Protein AF-A0A7S0TT80-F1 (afdb_monomer)

Solvent-accessible surface area (backbone atoms only — not comparable to full-atom values): 16337 Å² total; per-residue (Å²): 132,86,88,82,85,80,85,78,86,79,84,83,84,79,88,54,91,96,60,92,78,88,87,82,81,89,86,86,81,95,66,89,84,78,93,80,88,86,83,91,83,86,90,90,86,90,87,92,70,101,80,86,80,90,89,90,85,93,71,91,74,81,66,71,85,83,67,74,63,72,49,99,86,70,61,74,69,90,83,78,94,83,63,99,61,88,65,78,84,70,49,59,44,94,47,45,64,16,25,28,80,52,50,93,76,64,62,66,40,68,40,26,68,28,44,44,39,63,2,25,76,55,70,44,63,67,50,78,70,46,40,73,44,78,38,83,87,78,64,40,64,40,79,69,26,10,27,51,8,16,14,58,39,49,60,94,72,35,54,44,50,26,30,68,40,51,14,46,52,13,25,24,26,85,44,71,70,11,46,59,55,41,60,14,54,43,5,22,20,25,68,53,63,33,55,60,71,50,42,57,22,55,53,37,24,21,19,65,60,60,38,19,49,37,82,82,61,33,44,68,41,50,74,62,34,31,34,85,74,44,57,31,35,43,40,56,57,60,29,40,46,39,98,63,28,44,66,75,48,94,84,73,52,64,56,41,44,41,75,57,73,93,78,81,125

Structure (mmCIF, N/CA/C/O backbone):
data_AF-A0A7S0TT80-F1
#
_entry.id   AF-A0A7S0TT80-F1
#
loop_
_atom_site.group_PDB
_atom_site.id
_atom_site.type_symbol
_atom_site.label_atom_id
_atom_site.label_alt_id
_atom_site.label_comp_id
_atom_site.label_asym_id
_atom_site.label_entity_id
_atom_site.label_seq_id
_atom_site.pdbx_PDB_ins_code
_atom_site.Cartn_x
_atom_site.Cartn_y
_atom_site.Cartn_z
_atom_site.occupancy
_atom_site.B_iso_or_equiv
_atom_site.auth_seq_id
_atom_site.auth_comp_id
_atom_site.auth_asym_id
_atom_site.auth_atom_id
_atom_site.pdbx_PDB_model_num
ATOM 1 N N . GLY A 1 1 ? 39.817 8.500 -64.049 1.00 26.80 1 GLY A N 1
ATOM 2 C CA . GLY A 1 1 ? 39.089 7.419 -64.727 1.00 26.80 1 GLY A CA 1
ATOM 3 C C . GLY A 1 1 ? 39.703 6.100 -64.324 1.00 26.80 1 GLY A C 1
ATOM 4 O O . GLY A 1 1 ? 40.905 5.979 -64.473 1.00 26.80 1 GLY A O 1
ATOM 5 N N . VAL A 1 2 ? 38.850 5.203 -63.817 1.00 23.91 2 VAL A N 1
ATOM 6 C CA . VAL A 1 2 ? 38.953 3.730 -63.723 1.00 23.91 2 VAL A CA 1
ATOM 7 C C . VAL A 1 2 ? 40.086 3.111 -62.874 1.00 23.91 2 VAL A C 1
ATOM 9 O O . VAL A 1 2 ? 41.268 3.343 -63.092 1.00 23.91 2 VAL A O 1
ATOM 12 N N . MET A 1 3 ? 39.645 2.295 -61.907 1.00 25.30 3 MET A N 1
ATOM 13 C CA . MET A 1 3 ? 40.388 1.390 -61.017 1.00 25.30 3 MET A CA 1
ATOM 14 C C . MET A 1 3 ? 41.077 0.239 -61.776 1.00 25.30 3 MET A C 1
ATOM 16 O O . MET A 1 3 ? 40.592 -0.175 -62.825 1.00 25.30 3 MET A O 1
ATOM 20 N N . SER A 1 4 ? 42.118 -0.364 -61.189 1.00 26.27 4 SER A N 1
ATOM 21 C CA . SER A 1 4 ? 42.533 -1.736 -61.526 1.00 26.27 4 SER A CA 1
ATOM 22 C C . SER A 1 4 ? 42.742 -2.571 -60.261 1.00 26.27 4 SER A C 1
ATOM 24 O O . SER A 1 4 ? 43.554 -2.211 -59.407 1.00 26.27 4 SER A O 1
ATOM 26 N N . ASP A 1 5 ? 41.994 -3.671 -60.194 1.00 28.94 5 ASP A N 1
ATOM 27 C CA . ASP A 1 5 ? 41.935 -4.688 -59.146 1.00 28.94 5 ASP A CA 1
ATOM 28 C C . ASP A 1 5 ? 43.276 -5.384 -58.875 1.00 28.94 5 ASP A C 1
ATOM 30 O O . ASP A 1 5 ? 43.897 -5.964 -59.769 1.00 28.94 5 ASP A O 1
ATOM 34 N N . SER A 1 6 ? 43.674 -5.419 -57.605 1.00 28.33 6 SER A N 1
ATOM 35 C CA . SER A 1 6 ? 44.658 -6.360 -57.079 1.00 28.33 6 SER A CA 1
ATOM 36 C C . SER A 1 6 ? 43.952 -7.660 -56.676 1.00 28.33 6 SER A C 1
ATOM 38 O O . SER A 1 6 ? 43.203 -7.725 -55.705 1.00 28.33 6 SER A O 1
ATOM 40 N N . GLN A 1 7 ? 44.209 -8.723 -57.438 1.00 31.02 7 GLN A N 1
ATOM 41 C CA . GLN A 1 7 ? 43.801 -10.092 -57.126 1.00 31.02 7 GLN A CA 1
ATOM 42 C C . GLN A 1 7 ? 44.452 -10.550 -55.809 1.00 31.02 7 GLN A C 1
ATOM 44 O O . GLN A 1 7 ? 45.653 -10.812 -55.770 1.00 31.02 7 GLN A O 1
ATOM 49 N N . GLN A 1 8 ? 43.678 -10.683 -54.731 1.00 27.69 8 GLN A N 1
ATOM 50 C CA . GLN A 1 8 ? 44.100 -11.466 -53.568 1.00 27.69 8 GLN A CA 1
ATOM 51 C C . GLN A 1 8 ? 43.713 -12.932 -53.788 1.00 27.69 8 GLN A C 1
ATOM 53 O O . GLN A 1 8 ? 42.540 -13.300 -53.771 1.00 27.69 8 GLN A O 1
ATOM 58 N N . LEU A 1 9 ? 44.721 -13.776 -54.015 1.00 28.20 9 LEU A N 1
ATOM 59 C CA . LEU A 1 9 ? 44.597 -15.230 -53.953 1.00 28.20 9 LEU A CA 1
ATOM 60 C C . LEU A 1 9 ? 44.368 -15.634 -52.492 1.00 28.20 9 LEU A C 1
ATOM 62 O O . LEU A 1 9 ? 45.299 -15.612 -51.690 1.00 28.20 9 LEU A O 1
ATOM 66 N N . VAL A 1 10 ? 43.137 -16.001 -52.141 1.00 27.62 10 VAL A N 1
ATOM 67 C CA . VAL A 1 10 ? 42.838 -16.631 -50.850 1.00 27.62 10 VAL A CA 1
ATOM 68 C C . VAL A 1 10 ? 42.901 -18.144 -51.046 1.00 27.62 10 VAL A C 1
ATOM 70 O O . VAL A 1 10 ? 42.008 -18.745 -51.639 1.00 27.62 10 VAL A O 1
ATOM 73 N N . SER A 1 11 ? 43.984 -18.764 -50.580 1.00 27.91 11 SER A N 1
ATOM 74 C CA . SER A 1 11 ? 44.097 -20.222 -50.503 1.00 27.91 11 SER A CA 1
ATOM 75 C C . SER A 1 11 ? 43.322 -20.720 -49.281 1.00 27.91 11 SER A C 1
ATOM 77 O O . SER A 1 11 ? 43.768 -20.540 -48.150 1.00 27.91 11 SER A O 1
ATOM 79 N N . CYS A 1 12 ? 42.163 -21.345 -49.491 1.00 27.69 12 CYS A N 1
ATOM 80 C CA . CYS A 1 12 ? 41.441 -22.056 -48.435 1.00 27.69 12 CYS A CA 1
ATOM 81 C C . CYS A 1 12 ? 41.955 -23.498 -48.325 1.00 27.69 12 CYS A C 1
ATOM 83 O O . CYS A 1 12 ? 41.842 -24.270 -49.275 1.00 27.69 12 CYS A O 1
ATOM 85 N N . PHE A 1 13 ? 42.476 -23.870 -47.156 1.00 28.55 13 PHE A N 1
ATOM 86 C CA . PHE A 1 13 ? 42.763 -25.260 -46.799 1.00 28.55 13 PHE A CA 1
ATOM 87 C C . PHE A 1 13 ? 41.596 -25.815 -45.975 1.00 28.55 13 PHE A C 1
ATOM 89 O O . PHE A 1 13 ? 41.222 -25.233 -44.959 1.00 28.55 13 PHE A O 1
ATOM 96 N N . LEU A 1 14 ? 41.015 -26.936 -46.407 1.00 28.55 14 LEU A N 1
ATOM 97 C CA . LEU A 1 14 ? 40.037 -27.696 -45.625 1.00 28.55 14 LEU A CA 1
ATOM 98 C C . LEU A 1 14 ? 40.752 -28.881 -44.973 1.00 28.55 14 LEU A C 1
ATOM 100 O O . LEU A 1 14 ? 41.263 -29.753 -45.673 1.00 28.55 14 LEU A O 1
ATOM 104 N N . TYR A 1 15 ? 40.776 -28.925 -43.641 1.00 25.80 15 TYR A N 1
ATOM 105 C CA . TYR A 1 15 ? 41.283 -30.079 -42.901 1.00 25.80 15 TYR A CA 1
ATOM 106 C C . TYR A 1 15 ? 40.159 -31.095 -42.682 1.00 25.80 15 TYR A C 1
ATOM 108 O O . TYR A 1 15 ? 39.289 -30.909 -41.835 1.00 25.80 15 TYR A O 1
ATOM 116 N N . PHE A 1 16 ? 40.214 -32.198 -43.423 1.00 31.59 16 PHE A N 1
ATOM 117 C CA . PHE A 1 16 ? 39.592 -33.462 -43.035 1.00 31.59 16 PHE A CA 1
ATOM 118 C C . PHE A 1 16 ? 40.701 -34.366 -42.498 1.00 31.59 16 PHE A C 1
ATOM 120 O O . PHE A 1 16 ? 41.827 -34.296 -42.988 1.00 31.59 16 PHE A O 1
ATOM 127 N N . GLY A 1 17 ? 40.414 -35.171 -41.472 1.00 30.38 17 GLY A N 1
ATOM 128 C CA . GLY A 1 17 ? 41.405 -36.022 -40.806 1.00 30.38 17 GLY A CA 1
ATOM 129 C C . GLY A 1 17 ? 42.464 -36.618 -41.752 1.00 30.38 17 GLY A C 1
ATOM 130 O O . GLY A 1 17 ? 42.135 -37.289 -42.722 1.00 30.38 17 GLY A O 1
ATOM 131 N N . ALA A 1 18 ? 43.732 -36.334 -41.444 1.00 30.14 18 ALA A N 1
ATOM 132 C CA . ALA A 1 18 ? 44.966 -36.955 -41.939 1.00 30.14 18 ALA A CA 1
ATOM 133 C C . ALA A 1 18 ? 45.216 -37.125 -43.462 1.00 30.14 18 ALA A C 1
ATOM 135 O O . ALA A 1 18 ? 46.087 -37.919 -43.817 1.00 30.14 18 ALA A O 1
ATOM 136 N N . SER A 1 19 ? 44.586 -36.373 -44.374 1.00 32.94 19 SER A N 1
ATOM 137 C CA . SER A 1 19 ? 45.118 -36.275 -45.753 1.00 32.94 19 SER A CA 1
ATOM 138 C C . SER A 1 19 ? 44.824 -34.936 -46.437 1.00 32.94 19 SER A C 1
ATOM 140 O O . SER A 1 19 ? 43.673 -34.505 -46.482 1.00 32.94 19 SER A O 1
ATOM 142 N N . GLU A 1 20 ? 45.866 -34.303 -46.987 1.00 31.52 20 GLU A N 1
ATOM 143 C CA . GLU A 1 20 ? 45.792 -33.083 -47.803 1.00 31.52 20 GLU A CA 1
ATOM 144 C C . GLU A 1 20 ? 45.325 -33.405 -49.230 1.00 31.52 20 GLU A C 1
ATOM 146 O O . GLU A 1 20 ? 45.916 -34.240 -49.915 1.00 31.52 20 GLU A O 1
ATOM 151 N N . GLN A 1 21 ? 44.301 -32.703 -49.715 1.00 33.91 21 GLN A N 1
ATOM 152 C CA . GLN A 1 21 ? 43.978 -32.624 -51.142 1.00 33.91 21 GLN A CA 1
ATOM 153 C C . GLN A 1 21 ? 43.755 -31.150 -51.500 1.00 33.91 21 GLN A C 1
ATOM 155 O O . GLN A 1 21 ? 42.890 -30.481 -50.936 1.00 33.91 21 GLN A O 1
ATOM 160 N N . THR A 1 22 ? 44.559 -30.635 -52.428 1.00 30.41 22 THR A N 1
ATOM 161 C CA . THR A 1 22 ? 44.519 -29.256 -52.926 1.00 30.41 22 THR A CA 1
ATOM 162 C C . THR A 1 22 ? 43.498 -29.119 -54.056 1.00 30.41 22 THR A C 1
ATOM 164 O O . THR A 1 22 ? 43.649 -29.712 -55.120 1.00 30.41 22 THR A O 1
ATOM 167 N N . LEU A 1 23 ? 42.464 -28.297 -53.856 1.00 34.97 23 LEU A N 1
ATOM 168 C CA . LEU A 1 23 ? 41.571 -27.858 -54.933 1.00 34.97 23 LEU A CA 1
ATOM 169 C C . LEU A 1 23 ? 42.173 -26.623 -55.608 1.00 34.97 23 LEU A C 1
ATOM 171 O O . LEU A 1 23 ? 42.245 -25.543 -55.024 1.00 34.97 23 LEU A O 1
ATOM 175 N N . THR A 1 24 ? 42.626 -26.788 -56.847 1.00 31.55 24 THR A N 1
ATOM 176 C CA . THR A 1 24 ? 43.190 -25.714 -57.660 1.00 31.55 24 THR A CA 1
ATOM 177 C C . THR A 1 24 ? 42.100 -25.013 -58.480 1.00 31.55 24 THR A C 1
ATOM 179 O O . THR A 1 24 ? 41.486 -25.589 -59.372 1.00 31.55 24 THR A O 1
ATOM 182 N N . THR A 1 25 ? 41.935 -23.718 -58.183 1.00 29.94 25 THR A N 1
ATOM 183 C CA . THR A 1 25 ? 41.370 -22.656 -59.040 1.00 29.94 25 THR A CA 1
ATOM 184 C C . THR A 1 25 ? 39.844 -22.452 -59.020 1.00 29.94 25 THR A C 1
ATOM 186 O O . THR A 1 25 ? 39.081 -23.134 -59.695 1.00 29.94 25 THR A O 1
ATOM 189 N N . ILE A 1 26 ? 39.414 -21.383 -58.336 1.00 33.75 26 ILE A N 1
ATOM 190 C CA . ILE A 1 26 ? 38.084 -20.763 -58.472 1.00 33.75 26 ILE A CA 1
ATOM 191 C C . ILE A 1 26 ? 38.208 -19.619 -59.493 1.00 33.75 26 ILE A C 1
ATOM 193 O O . ILE A 1 26 ? 39.005 -18.705 -59.287 1.00 33.75 26 ILE A O 1
ATOM 197 N N . LYS A 1 27 ? 37.443 -19.651 -60.593 1.00 29.25 27 LYS A N 1
ATOM 198 C CA . LYS A 1 27 ? 37.313 -18.513 -61.524 1.00 29.25 27 LYS A CA 1
ATOM 199 C C . LYS A 1 27 ? 35.990 -17.791 -61.284 1.00 29.25 27 LYS A C 1
ATOM 201 O O . LYS A 1 27 ? 34.938 -18.421 -61.279 1.00 29.25 27 LYS A O 1
ATOM 206 N N . TRP A 1 28 ? 36.066 -16.473 -61.136 1.00 31.88 28 TRP A N 1
ATOM 207 C CA . TRP A 1 28 ? 34.917 -15.577 -61.055 1.00 31.88 28 TRP A CA 1
ATOM 208 C C . TRP A 1 28 ? 34.710 -14.901 -62.409 1.00 31.88 28 TRP A C 1
ATOM 210 O O . TRP A 1 28 ? 35.646 -14.298 -62.930 1.00 31.88 28 TRP A O 1
ATOM 220 N N . ASP A 1 29 ? 33.504 -14.998 -62.965 1.00 30.55 29 ASP A N 1
ATOM 221 C CA . ASP A 1 29 ? 33.093 -14.201 -64.122 1.00 30.55 29 ASP A CA 1
ATOM 222 C C . ASP A 1 29 ? 32.053 -13.166 -63.676 1.00 30.55 29 ASP A C 1
ATOM 224 O O . ASP A 1 29 ? 31.077 -13.486 -62.992 1.00 30.55 29 ASP A O 1
ATOM 228 N N . HIS A 1 30 ? 32.305 -11.908 -64.024 1.00 40.91 30 HIS A N 1
ATOM 229 C CA . HIS A 1 30 ? 31.449 -10.766 -63.739 1.00 40.91 30 HIS A CA 1
ATOM 230 C C . HIS A 1 30 ? 30.753 -10.348 -65.035 1.00 40.91 30 HIS A C 1
ATOM 232 O O . HIS A 1 30 ? 31.056 -9.312 -65.622 1.00 40.91 30 HIS A O 1
ATOM 238 N N . SER A 1 31 ? 29.784 -11.151 -65.466 1.00 29.17 31 SER A N 1
ATOM 239 C CA . SER A 1 31 ? 28.775 -10.722 -66.428 1.00 29.17 31 SER A CA 1
ATOM 240 C C . SER A 1 31 ? 27.405 -10.697 -65.751 1.00 29.17 31 SER A C 1
ATOM 242 O O . SER A 1 31 ? 27.067 -11.502 -64.884 1.00 29.17 31 SER A O 1
ATOM 244 N N . THR A 1 32 ? 26.669 -9.636 -66.048 1.00 38.88 32 THR A N 1
ATOM 245 C CA . THR A 1 32 ? 25.438 -9.223 -65.384 1.00 38.88 32 THR A CA 1
ATOM 246 C C . THR A 1 32 ? 24.324 -10.253 -65.546 1.00 38.88 32 THR A C 1
ATOM 248 O O . THR A 1 32 ? 24.107 -10.759 -66.641 1.00 38.88 32 THR A O 1
ATOM 251 N N . THR A 1 33 ? 23.578 -10.465 -64.456 1.00 34.84 33 THR A N 1
ATOM 252 C CA . THR A 1 33 ? 22.395 -11.335 -64.286 1.00 34.84 33 THR A CA 1
ATOM 253 C C . THR A 1 33 ? 22.664 -12.847 -64.183 1.00 34.84 33 THR A C 1
ATOM 255 O O . THR A 1 33 ? 22.682 -13.569 -65.168 1.00 34.84 33 THR A O 1
ATOM 258 N N . GLY A 1 34 ? 22.783 -13.330 -62.937 1.00 31.06 34 GLY A N 1
ATOM 259 C CA . GLY A 1 34 ? 22.704 -14.753 -62.575 1.00 31.06 34 GLY A CA 1
ATOM 260 C C . GLY A 1 34 ? 24.057 -15.449 -62.404 1.00 31.06 34 GLY A C 1
ATOM 261 O O . GLY A 1 34 ? 24.708 -15.817 -63.374 1.00 31.06 34 GLY A O 1
ATOM 262 N N . ARG A 1 35 ? 24.471 -15.687 -61.152 1.00 30.75 35 ARG A N 1
ATOM 263 C CA . ARG A 1 35 ? 25.602 -16.576 -60.836 1.00 30.75 35 ARG A CA 1
ATOM 264 C C . ARG A 1 35 ? 25.078 -18.007 -60.728 1.00 30.75 35 ARG A C 1
ATOM 266 O O . ARG A 1 35 ? 24.276 -18.285 -59.841 1.00 30.75 35 ARG A O 1
ATOM 273 N N . TYR A 1 36 ? 25.550 -18.911 -61.581 1.00 29.12 36 TYR A N 1
ATOM 274 C CA . TYR A 1 36 ? 25.257 -20.344 -61.482 1.00 29.12 36 TYR A CA 1
ATOM 275 C C . TYR A 1 36 ? 26.554 -21.134 -61.271 1.00 29.12 36 TYR A C 1
ATOM 277 O O . TYR A 1 36 ? 27.550 -20.900 -61.952 1.00 29.12 36 TYR A O 1
ATOM 285 N N . MET A 1 37 ? 26.529 -22.084 -60.334 1.00 31.53 37 MET A N 1
ATOM 286 C CA . MET A 1 37 ? 27.556 -23.113 -60.139 1.00 31.53 37 MET A CA 1
ATOM 287 C C . MET A 1 37 ? 27.076 -24.402 -60.814 1.00 31.53 37 MET A C 1
ATOM 289 O O . MET A 1 37 ? 26.022 -24.921 -60.458 1.00 31.53 37 MET A O 1
ATOM 293 N N . SER A 1 38 ? 27.839 -24.946 -61.760 1.00 26.09 38 SER A N 1
ATOM 294 C CA . SER A 1 38 ? 27.583 -26.275 -62.330 1.00 26.09 38 SER A CA 1
ATOM 295 C C . SER A 1 38 ? 28.630 -27.271 -61.836 1.00 26.09 38 SER A C 1
ATOM 297 O O . SER A 1 38 ? 29.806 -27.132 -62.169 1.00 26.09 38 SER A O 1
ATOM 299 N N . PHE A 1 39 ? 28.204 -28.297 -61.094 1.00 30.12 39 PHE A N 1
ATOM 300 C CA . PHE A 1 39 ? 29.025 -29.473 -60.790 1.00 30.12 39 PHE A CA 1
ATOM 301 C C . PHE A 1 39 ? 28.509 -30.673 -61.582 1.00 30.12 39 PHE A C 1
ATOM 303 O O . PHE A 1 39 ? 27.316 -30.972 -61.589 1.00 30.12 39 PHE A O 1
ATOM 310 N N . LEU A 1 40 ? 29.423 -31.361 -62.264 1.00 26.53 40 LEU A N 1
ATOM 311 C CA . LEU A 1 40 ? 29.160 -32.617 -62.952 1.00 26.53 40 LEU A CA 1
ATOM 312 C C . LEU A 1 40 ? 29.372 -33.791 -61.977 1.00 26.53 40 LEU A C 1
ATOM 314 O O . LEU A 1 40 ? 30.490 -33.991 -61.514 1.00 26.53 40 LEU A O 1
ATOM 318 N N . ARG A 1 41 ? 28.311 -34.602 -61.814 1.00 27.86 41 ARG A N 1
ATOM 319 C CA . ARG A 1 41 ? 28.229 -36.027 -61.389 1.00 27.86 41 ARG A CA 1
ATOM 320 C C . ARG A 1 41 ? 27.729 -36.397 -59.972 1.00 27.86 41 ARG A C 1
ATOM 322 O O . ARG A 1 41 ? 27.843 -35.599 -59.052 1.00 27.86 41 ARG A O 1
ATOM 329 N N . PRO A 1 42 ? 27.086 -37.593 -59.842 1.00 33.31 42 PRO A N 1
ATOM 330 C CA . PRO A 1 42 ? 25.940 -37.817 -58.958 1.00 33.31 42 PRO A CA 1
ATOM 331 C C . PRO A 1 42 ? 26.216 -38.759 -57.770 1.00 33.31 42 PRO A C 1
ATOM 333 O O . PRO A 1 42 ? 27.151 -39.558 -57.812 1.00 33.31 42 PRO A O 1
ATOM 336 N N . SER A 1 43 ? 25.255 -38.765 -56.832 1.00 29.80 43 SER A N 1
ATOM 337 C CA . SER A 1 43 ? 24.957 -39.753 -55.764 1.00 29.80 43 SER A CA 1
ATOM 338 C C . SER A 1 43 ? 25.412 -39.339 -54.359 1.00 29.80 43 SER A C 1
ATOM 340 O O . SER A 1 43 ? 26.598 -39.411 -54.109 1.00 29.80 43 SER A O 1
ATOM 342 N N . PHE A 1 44 ? 24.487 -38.949 -53.457 1.00 29.31 44 PHE A N 1
ATOM 343 C CA . PHE A 1 44 ? 24.435 -39.318 -52.017 1.00 29.31 44 PHE A CA 1
ATOM 344 C C . PHE A 1 44 ? 23.166 -38.746 -51.319 1.00 29.31 44 PHE A C 1
ATOM 346 O O . PHE A 1 44 ? 22.634 -37.718 -51.732 1.00 29.31 44 PHE A O 1
ATOM 353 N N . TYR A 1 45 ? 22.658 -39.470 -50.307 1.00 28.28 45 TYR A N 1
ATOM 354 C CA . TYR A 1 45 ? 21.333 -39.391 -49.643 1.00 28.28 45 TYR A CA 1
ATOM 355 C C . TYR A 1 45 ? 21.405 -38.896 -48.164 1.00 28.28 45 TYR A C 1
ATOM 357 O O . TYR A 1 45 ? 22.351 -39.262 -47.474 1.00 28.28 45 TYR A O 1
ATOM 365 N N . GLY A 1 46 ? 20.341 -38.219 -47.664 1.00 28.55 46 GLY A N 1
ATOM 366 C CA . GLY A 1 46 ? 19.908 -38.085 -46.233 1.00 28.55 46 GLY A CA 1
ATOM 367 C C . GLY A 1 46 ? 20.303 -36.784 -45.482 1.00 28.55 46 GLY A C 1
ATOM 368 O O . GLY A 1 46 ? 21.354 -36.238 -45.781 1.00 28.55 46 GLY A O 1
ATOM 369 N N . GLN A 1 47 ? 19.592 -36.197 -44.490 1.00 24.83 47 GLN A N 1
ATOM 370 C CA . GLN A 1 47 ? 18.311 -36.403 -43.759 1.00 24.83 47 GLN A CA 1
ATOM 371 C C . GLN A 1 47 ? 17.935 -35.069 -43.008 1.00 24.83 47 GLN A C 1
ATOM 373 O O . GLN A 1 47 ? 18.824 -34.254 -42.767 1.00 24.83 47 GLN A O 1
ATOM 378 N N . LEU A 1 48 ? 16.646 -34.845 -42.672 1.00 26.55 48 LEU A N 1
ATOM 379 C CA . LEU A 1 48 ? 15.990 -33.592 -42.181 1.00 26.55 48 LEU A CA 1
ATOM 380 C C . LEU A 1 48 ? 16.322 -33.119 -40.734 1.00 26.55 48 LEU A C 1
ATOM 382 O O . LEU A 1 48 ? 16.438 -33.954 -39.836 1.00 26.55 48 LEU A O 1
ATOM 386 N N . CYS A 1 49 ? 16.319 -31.793 -40.483 1.00 25.97 49 CYS A N 1
ATOM 387 C CA . CYS A 1 49 ? 16.328 -31.153 -39.142 1.00 25.97 49 CYS A CA 1
ATOM 388 C C . CYS A 1 49 ? 14.907 -30.754 -38.642 1.00 25.97 49 CYS A C 1
ATOM 390 O O . CYS A 1 49 ? 14.087 -30.266 -39.425 1.00 25.97 49 CYS A O 1
ATOM 392 N N . PRO A 1 50 ? 14.576 -30.882 -37.335 1.00 26.75 50 PRO A N 1
ATOM 393 C CA . PRO A 1 50 ? 13.221 -30.650 -36.824 1.00 26.75 50 PRO A CA 1
ATOM 394 C C . PRO A 1 50 ? 12.927 -29.173 -36.483 1.00 26.75 50 PRO A C 1
ATOM 396 O O . PRO A 1 50 ? 12.952 -28.773 -35.324 1.00 26.75 50 PRO A O 1
ATOM 399 N N . ARG A 1 51 ? 12.587 -28.379 -37.508 1.00 27.39 51 ARG A N 1
ATOM 400 C CA . ARG A 1 51 ? 11.388 -27.508 -37.586 1.00 27.39 51 ARG A CA 1
ATOM 401 C C . ARG A 1 51 ? 11.350 -26.828 -38.966 1.00 27.39 51 ARG A C 1
ATOM 403 O O . ARG A 1 51 ? 11.820 -25.713 -39.134 1.00 27.39 51 ARG A O 1
ATOM 410 N N . GLY A 1 52 ? 10.737 -27.532 -39.924 1.00 27.92 52 GLY A N 1
ATOM 411 C CA . GLY A 1 52 ? 10.122 -26.957 -41.130 1.00 27.92 52 GLY A CA 1
ATOM 412 C C . GLY A 1 52 ? 11.050 -26.634 -42.306 1.00 27.92 52 GLY A C 1
ATOM 413 O O . GLY A 1 52 ? 11.095 -25.491 -42.738 1.00 27.92 52 GLY A O 1
ATOM 414 N N . GLU A 1 53 ? 11.759 -27.626 -42.846 1.00 33.53 53 GLU A N 1
ATOM 415 C CA . GLU A 1 53 ? 12.608 -27.500 -44.049 1.00 33.53 53 GLU A CA 1
ATOM 416 C C . GLU A 1 53 ? 11.877 -27.897 -45.354 1.00 33.53 53 GLU A C 1
ATOM 418 O O . GLU A 1 53 ? 10.951 -28.703 -45.291 1.00 33.53 53 GLU A O 1
ATOM 423 N N . MET A 1 54 ? 12.382 -27.472 -46.532 1.00 25.14 54 MET A N 1
ATOM 424 C CA . MET A 1 54 ? 12.587 -28.351 -47.713 1.00 25.14 54 MET A CA 1
ATOM 425 C C . MET A 1 54 ? 13.735 -27.861 -48.638 1.00 25.14 54 MET A C 1
ATOM 427 O O . MET A 1 54 ? 13.949 -26.664 -48.792 1.00 25.14 54 MET A O 1
ATOM 431 N N . TYR A 1 55 ? 14.453 -28.819 -49.252 1.00 27.45 55 TYR A N 1
ATOM 432 C CA . TYR A 1 55 ? 15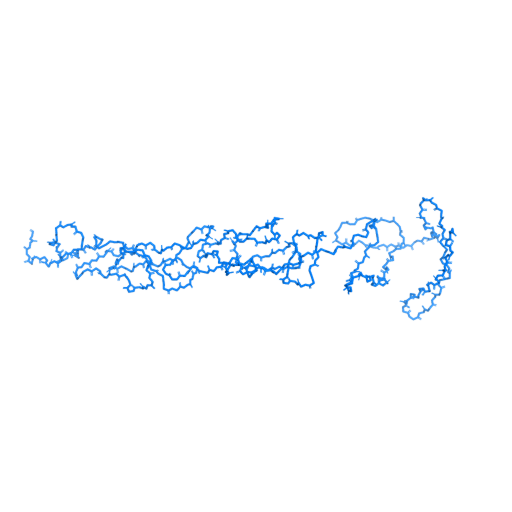.782 -28.743 -49.912 1.00 27.45 55 TYR A CA 1
ATOM 433 C C . TYR A 1 55 ? 15.794 -29.227 -51.387 1.00 27.45 55 TYR A C 1
ATOM 435 O O . TYR A 1 55 ? 14.966 -30.068 -51.725 1.00 27.45 55 TYR A O 1
ATOM 443 N N . LEU A 1 56 ? 16.803 -28.799 -52.193 1.00 29.47 56 LEU A N 1
ATOM 444 C CA . LEU A 1 56 ? 17.802 -29.570 -53.020 1.00 29.47 56 LEU A CA 1
ATOM 445 C C . LEU A 1 56 ? 18.407 -28.673 -54.144 1.00 29.47 56 LEU A C 1
ATOM 447 O O . LEU A 1 56 ? 17.659 -27.978 -54.817 1.00 29.47 56 LEU A O 1
ATOM 451 N N . PHE A 1 57 ? 19.728 -28.580 -54.405 1.00 24.98 57 PHE A N 1
ATOM 452 C CA . PHE A 1 57 ? 20.745 -29.627 -54.632 1.00 24.98 57 PHE A CA 1
ATOM 453 C C . PHE A 1 57 ? 22.147 -29.313 -54.046 1.00 24.98 57 PHE A C 1
ATOM 455 O O . PHE A 1 57 ? 22.771 -28.316 -54.401 1.00 24.98 57 PHE A O 1
ATOM 462 N N . GLY A 1 58 ? 22.726 -30.277 -53.317 1.00 26.55 58 GLY A N 1
ATOM 463 C CA . GLY A 1 58 ? 24.022 -30.841 -53.734 1.00 26.55 58 GLY A CA 1
ATOM 464 C C . GLY A 1 58 ? 25.235 -30.739 -52.806 1.00 26.55 58 GLY A C 1
ATOM 465 O O . GLY A 1 58 ? 25.975 -31.710 -52.731 1.00 26.55 58 GLY A O 1
ATOM 466 N N . CYS A 1 59 ? 25.437 -29.644 -52.074 1.00 26.56 59 CYS A N 1
ATOM 467 C CA . CYS A 1 59 ? 26.507 -29.541 -51.074 1.00 26.56 59 CYS A CA 1
ATOM 468 C C . CYS A 1 59 ? 25.984 -28.786 -49.856 1.00 26.56 59 CYS A C 1
ATOM 470 O O . CYS A 1 59 ? 25.715 -27.589 -49.937 1.00 26.56 59 CYS A O 1
ATOM 472 N N . LYS A 1 60 ? 25.883 -29.458 -48.705 1.00 30.58 60 LYS A N 1
ATOM 473 C CA . LYS A 1 60 ? 25.792 -28.762 -47.420 1.00 30.58 60 LYS A CA 1
ATOM 474 C C . LYS A 1 60 ? 27.205 -28.286 -47.091 1.00 30.58 60 LYS A C 1
ATOM 476 O O . LYS A 1 60 ? 27.954 -28.970 -46.402 1.00 30.58 60 LYS A O 1
ATOM 481 N N . LEU A 1 61 ? 27.613 -27.155 -47.664 1.00 29.62 61 LEU A N 1
ATOM 482 C CA . LEU A 1 61 ? 28.778 -26.451 -47.148 1.00 29.62 61 LEU A CA 1
ATOM 483 C C . LEU A 1 61 ? 28.327 -25.802 -45.843 1.00 29.62 61 LEU A C 1
ATOM 485 O O . LEU A 1 61 ? 27.750 -24.720 -45.832 1.00 29.62 61 LEU A O 1
ATOM 489 N N . CYS A 1 62 ? 28.591 -26.488 -44.733 1.00 31.05 62 CYS A N 1
ATOM 490 C CA . CYS A 1 62 ? 28.892 -25.780 -43.502 1.00 31.05 62 CYS A CA 1
ATOM 491 C C . CYS A 1 62 ? 30.191 -25.022 -43.783 1.00 31.05 62 CYS A C 1
ATOM 493 O O . CYS A 1 62 ? 31.277 -25.559 -43.579 1.00 31.05 62 CYS A O 1
ATOM 495 N N . VAL A 1 63 ? 30.085 -23.820 -44.354 1.00 31.83 63 VAL A N 1
ATOM 496 C CA . VAL A 1 63 ? 31.199 -22.879 -44.321 1.00 31.83 63 VAL A CA 1
ATOM 497 C C . VAL A 1 63 ? 31.269 -22.466 -42.853 1.00 31.83 63 VAL A C 1
ATOM 499 O O . VAL A 1 63 ? 30.314 -21.845 -42.383 1.00 31.83 63 VAL A O 1
ATOM 502 N N . PRO A 1 64 ? 32.301 -22.851 -42.079 1.00 30.77 64 PRO A N 1
ATOM 503 C CA . PRO A 1 64 ? 32.506 -22.187 -40.802 1.00 30.77 64 PRO A CA 1
ATOM 504 C C . PRO A 1 64 ? 32.638 -20.703 -41.132 1.00 30.77 64 PRO A C 1
ATOM 506 O O . PRO A 1 64 ? 33.349 -20.382 -42.081 1.00 30.77 64 PRO A O 1
ATOM 509 N N . CYS A 1 65 ? 31.922 -19.823 -40.435 1.00 31.64 65 CYS A N 1
ATOM 510 C CA . CYS A 1 65 ? 32.022 -18.378 -40.613 1.00 31.64 65 CYS A CA 1
ATOM 511 C C . CYS A 1 65 ? 33.507 -17.967 -40.575 1.00 31.64 65 CYS A C 1
ATOM 513 O O . CYS A 1 65 ? 34.096 -17.813 -39.507 1.00 31.64 65 CYS A O 1
ATOM 515 N N . THR A 1 66 ? 34.170 -17.870 -41.730 1.00 32.81 66 THR A N 1
ATOM 516 C CA . THR A 1 66 ? 35.583 -17.503 -41.787 1.00 32.81 66 THR A CA 1
ATOM 517 C C . THR A 1 66 ? 35.649 -15.993 -41.784 1.00 32.81 66 THR A C 1
ATOM 519 O O . THR A 1 66 ? 35.595 -15.359 -42.836 1.00 32.81 66 THR A O 1
ATOM 522 N N . GLY A 1 67 ? 35.772 -15.445 -40.582 1.00 35.09 67 GLY A N 1
ATOM 523 C CA . GLY A 1 67 ? 36.154 -14.060 -40.358 1.00 35.09 67 GLY A CA 1
ATOM 524 C C . GLY A 1 67 ? 35.038 -13.229 -39.750 1.00 35.09 67 GLY A C 1
ATOM 525 O O . GLY A 1 67 ? 34.062 -12.890 -40.411 1.00 35.09 67 GLY A O 1
ATOM 526 N N . ALA A 1 68 ? 35.241 -12.855 -38.489 1.00 35.25 68 ALA A N 1
ATOM 527 C CA . ALA A 1 68 ? 34.534 -11.766 -37.841 1.00 35.25 68 ALA A CA 1
ATOM 528 C C . ALA A 1 68 ? 34.621 -10.498 -38.707 1.00 35.25 68 ALA A C 1
ATOM 530 O O . ALA A 1 68 ? 35.713 -9.981 -38.950 1.00 35.25 68 ALA A O 1
ATOM 531 N N . VAL A 1 69 ? 33.481 -9.984 -39.165 1.00 36.56 69 VAL A N 1
ATOM 532 C CA . VAL A 1 69 ? 33.415 -8.656 -39.781 1.00 36.56 69 VAL A CA 1
ATOM 533 C C . VAL A 1 69 ? 33.325 -7.644 -38.644 1.00 36.56 69 VAL A C 1
ATOM 535 O O . VAL A 1 69 ? 32.295 -7.523 -37.986 1.00 36.56 69 VAL A O 1
ATOM 538 N N . THR A 1 70 ? 34.420 -6.937 -38.375 1.00 32.78 70 THR A N 1
ATOM 539 C CA . THR A 1 70 ? 34.446 -5.872 -37.369 1.00 32.78 70 THR A CA 1
ATOM 540 C C . THR A 1 70 ? 33.627 -4.679 -37.853 1.00 32.78 70 THR A C 1
ATOM 542 O O . THR A 1 70 ? 33.993 -4.028 -38.833 1.00 32.78 70 THR A O 1
ATOM 545 N N . CYS A 1 71 ? 32.538 -4.369 -37.151 1.00 36.34 71 CYS A N 1
ATOM 546 C CA . CYS A 1 71 ? 31.851 -3.085 -37.280 1.00 36.34 71 CYS A CA 1
ATOM 547 C C . CYS A 1 71 ? 32.660 -1.975 -36.576 1.00 36.34 71 CYS A C 1
ATOM 549 O O . CYS A 1 71 ? 33.454 -2.282 -35.678 1.00 36.34 71 CYS A O 1
ATOM 551 N N . PRO A 1 72 ? 32.475 -0.687 -36.930 1.00 31.95 72 PRO A N 1
ATOM 552 C CA . PRO A 1 72 ? 33.108 0.412 -36.204 1.00 31.95 72 PRO A CA 1
ATOM 553 C C . PRO A 1 72 ? 32.591 0.387 -34.757 1.00 31.95 72 PRO A C 1
ATOM 555 O O . PRO A 1 72 ? 31.416 0.655 -34.532 1.00 31.95 72 PRO A O 1
ATOM 558 N N . GLY A 1 73 ? 33.433 -0.020 -33.802 1.00 39.47 73 GLY A N 1
ATOM 559 C CA . GLY A 1 73 ? 33.051 -0.214 -32.393 1.00 39.47 73 GLY A CA 1
ATOM 560 C C . GLY A 1 73 ? 33.451 -1.564 -31.781 1.00 39.47 73 GLY A C 1
ATOM 561 O O . GLY A 1 73 ? 33.528 -1.664 -30.567 1.00 39.47 73 GLY A O 1
ATOM 562 N N . GLY A 1 74 ? 33.805 -2.578 -32.582 1.00 32.50 74 GLY A N 1
ATOM 563 C CA . GLY A 1 74 ? 34.519 -3.764 -32.075 1.00 32.50 74 GLY A CA 1
ATOM 564 C C . GLY A 1 74 ? 33.688 -4.954 -31.568 1.00 32.50 74 GLY A C 1
ATOM 565 O O . GLY A 1 74 ? 34.269 -5.856 -30.971 1.00 32.50 74 GLY A O 1
ATOM 566 N N . THR A 1 75 ? 32.383 -5.037 -31.833 1.00 35.31 75 THR A N 1
ATOM 567 C CA . THR A 1 75 ? 31.580 -6.247 -31.547 1.00 35.31 75 THR A CA 1
ATOM 568 C C . THR A 1 75 ? 31.479 -7.195 -32.755 1.00 35.31 75 THR A C 1
ATOM 570 O O . THR A 1 75 ? 31.518 -6.762 -33.909 1.00 35.31 75 THR A O 1
ATOM 573 N N . VAL A 1 76 ? 31.400 -8.509 -32.485 1.00 29.58 76 VAL A N 1
ATOM 574 C CA . VAL A 1 76 ? 31.440 -9.617 -33.465 1.00 29.58 76 VAL A CA 1
ATOM 575 C C . VAL A 1 76 ? 30.088 -10.342 -33.498 1.00 29.58 76 VAL A C 1
ATOM 577 O O . VAL A 1 76 ? 29.603 -10.737 -32.442 1.00 29.58 76 VAL A O 1
ATOM 580 N N . TYR A 1 77 ? 29.521 -10.572 -34.690 1.00 38.09 77 TYR A N 1
ATOM 581 C CA . TYR A 1 77 ? 28.342 -11.432 -34.894 1.00 38.09 77 TYR A CA 1
ATOM 582 C C . TYR A 1 77 ? 28.492 -12.353 -36.121 1.00 38.09 77 TYR A C 1
ATOM 584 O O . TYR A 1 77 ? 29.208 -12.018 -37.068 1.00 38.09 77 TYR A O 1
ATOM 592 N N . ASP A 1 78 ? 27.781 -13.490 -36.093 1.00 31.84 78 ASP A N 1
ATOM 593 C CA . ASP A 1 78 ? 27.663 -14.478 -37.176 1.00 31.84 78 ASP A CA 1
ATOM 594 C C . ASP A 1 78 ? 26.630 -14.034 -38.227 1.00 31.84 78 ASP A C 1
ATOM 596 O O . ASP A 1 78 ? 25.445 -13.880 -37.930 1.00 31.84 78 ASP A O 1
ATOM 600 N N . ALA A 1 79 ? 27.067 -13.852 -39.475 1.00 36.53 79 ALA A N 1
ATOM 601 C CA . ALA A 1 79 ? 26.198 -13.528 -40.605 1.00 36.53 79 ALA A CA 1
ATOM 602 C C . ALA A 1 79 ? 25.830 -14.794 -41.401 1.00 36.53 79 ALA A C 1
ATOM 604 O O . ALA A 1 79 ? 26.708 -15.570 -41.778 1.00 36.53 79 ALA A O 1
ATOM 605 N N . CYS A 1 80 ? 24.544 -14.980 -41.715 1.00 33.16 80 CYS A N 1
ATOM 606 C CA . CYS A 1 80 ? 24.079 -16.002 -42.660 1.00 33.16 80 CYS A CA 1
ATOM 607 C C . CYS A 1 80 ? 23.929 -15.406 -44.070 1.00 33.16 80 CYS A C 1
ATOM 609 O O . CYS A 1 80 ? 23.496 -14.268 -44.236 1.00 33.16 80 CYS A O 1
ATOM 611 N N . TRP A 1 81 ? 24.293 -16.170 -45.104 1.00 29.11 81 TRP A N 1
ATOM 612 C CA . TRP A 1 81 ? 24.294 -15.691 -46.490 1.00 29.11 81 TRP A CA 1
ATOM 613 C C . TRP A 1 81 ? 22.929 -15.922 -47.160 1.00 29.11 81 TRP A C 1
ATOM 615 O O . TRP A 1 81 ? 22.498 -17.064 -47.304 1.00 29.11 81 TRP A O 1
ATOM 625 N N . GLY A 1 82 ? 22.255 -14.841 -47.568 1.00 37.59 82 GLY A N 1
ATOM 626 C CA . GLY A 1 82 ? 20.934 -14.871 -48.215 1.00 37.59 82 GLY A CA 1
ATOM 627 C C . GLY A 1 82 ? 20.189 -13.533 -48.170 1.00 37.59 82 GLY A C 1
ATOM 628 O O . GLY A 1 82 ? 19.385 -13.253 -49.056 1.00 37.59 82 GLY A O 1
ATOM 629 N N . ASP A 1 83 ? 20.523 -12.669 -47.213 1.00 34.81 83 ASP A N 1
ATOM 630 C CA . ASP A 1 83 ? 19.933 -11.338 -47.125 1.00 34.81 83 ASP A CA 1
ATOM 631 C C . ASP A 1 83 ? 20.680 -1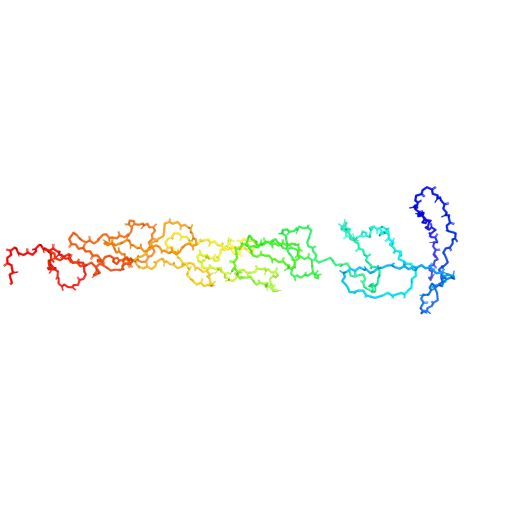0.347 -48.025 1.00 34.81 83 ASP A C 1
ATOM 633 O O . ASP A 1 83 ? 21.863 -10.058 -47.846 1.00 34.81 83 ASP A O 1
ATOM 637 N N . SER A 1 84 ? 19.972 -9.764 -48.995 1.00 37.66 84 SER A N 1
ATOM 638 C CA . SER A 1 84 ? 20.441 -8.603 -49.764 1.00 37.66 84 SER A CA 1
ATOM 639 C C . SER A 1 84 ? 20.374 -7.291 -48.966 1.00 37.66 84 SER A C 1
ATOM 641 O O . SER A 1 84 ? 20.457 -6.211 -49.546 1.00 37.66 84 SER A O 1
ATOM 643 N N . GLN A 1 85 ? 20.239 -7.371 -47.642 1.00 38.06 85 GLN A N 1
ATOM 644 C CA . GLN A 1 85 ? 20.481 -6.274 -46.719 1.00 38.06 85 GLN A CA 1
ATOM 645 C C . GLN A 1 85 ? 21.378 -6.779 -45.591 1.00 38.06 85 GLN A C 1
ATOM 647 O O . GLN A 1 85 ? 20.917 -7.437 -44.666 1.00 38.06 85 GLN A O 1
ATOM 652 N N . LEU A 1 86 ? 22.668 -6.436 -45.639 1.00 39.38 86 LEU A N 1
ATOM 653 C CA . LEU A 1 86 ? 23.457 -6.354 -44.412 1.00 39.38 86 LEU A CA 1
ATOM 654 C C . LEU A 1 86 ? 22.907 -5.173 -43.598 1.00 39.38 86 LEU A C 1
ATOM 656 O O . LEU A 1 86 ? 23.472 -4.082 -43.610 1.00 39.38 86 LEU A O 1
ATOM 660 N N . SER A 1 87 ? 21.786 -5.361 -42.909 1.00 37.25 87 SER A N 1
ATOM 661 C CA . SER A 1 87 ? 21.486 -4.527 -41.756 1.00 37.25 87 SER A CA 1
ATOM 662 C C . SER A 1 87 ? 22.244 -5.146 -40.593 1.00 37.25 87 SER A C 1
ATOM 664 O O . SER A 1 87 ? 21.816 -6.162 -40.047 1.00 37.25 87 SER A O 1
ATOM 666 N N . CYS A 1 88 ? 23.388 -4.572 -40.214 1.00 39.56 88 CYS A N 1
ATOM 667 C CA . CYS A 1 88 ? 23.900 -4.801 -38.869 1.00 39.56 88 CYS A CA 1
ATOM 668 C C . CYS A 1 88 ? 22.738 -4.527 -37.913 1.00 39.56 88 CYS A C 1
ATOM 670 O O . CYS A 1 88 ? 22.284 -3.386 -37.812 1.00 39.56 88 CYS A O 1
ATOM 672 N N . SER A 1 89 ? 22.220 -5.564 -37.256 1.00 47.41 89 SER A N 1
ATOM 673 C CA . SER A 1 89 ? 21.188 -5.432 -36.229 1.00 47.41 89 SER A CA 1
ATOM 674 C C . SER A 1 89 ? 21.838 -4.883 -34.958 1.00 47.41 89 SER A C 1
ATOM 676 O O . SER A 1 89 ? 21.943 -5.538 -33.930 1.00 47.41 89 SER A O 1
ATOM 678 N N . THR A 1 90 ? 22.356 -3.667 -35.069 1.00 51.38 90 THR A N 1
ATOM 679 C CA . THR A 1 90 ? 22.943 -2.847 -34.011 1.00 51.38 90 THR A CA 1
ATOM 680 C C . THR A 1 90 ? 21.836 -2.133 -33.235 1.00 51.38 90 THR A C 1
ATOM 682 O O . THR A 1 90 ? 21.781 -0.909 -33.184 1.00 51.38 90 THR A O 1
ATOM 685 N N . SER A 1 91 ? 20.906 -2.913 -32.694 1.00 59.16 91 SER A N 1
ATOM 686 C CA . SER A 1 91 ? 19.753 -2.431 -31.927 1.00 59.16 91 SER A CA 1
ATOM 687 C C . SER A 1 91 ? 19.810 -2.867 -30.463 1.00 59.16 91 SER A C 1
ATOM 689 O O . SER A 1 91 ? 18.783 -2.858 -29.797 1.00 59.16 91 SER A O 1
ATOM 691 N N . MET A 1 92 ? 20.978 -3.304 -29.983 1.00 68.94 92 MET A N 1
ATOM 692 C CA . MET A 1 92 ? 21.174 -3.760 -28.608 1.00 68.94 92 MET A CA 1
ATOM 693 C C . MET A 1 92 ? 22.265 -2.933 -27.932 1.00 68.94 92 MET A C 1
ATOM 695 O O . MET A 1 92 ? 23.294 -2.638 -28.545 1.00 68.94 92 MET A O 1
ATOM 699 N N . CYS A 1 93 ? 22.026 -2.575 -26.678 1.00 79.56 93 CYS A N 1
ATOM 700 C CA . CYS A 1 93 ? 22.994 -1.962 -25.785 1.00 79.56 93 CYS A CA 1
ATOM 701 C C . CYS A 1 93 ? 24.097 -2.956 -25.417 1.00 79.56 93 CYS A C 1
ATOM 703 O O . CYS A 1 93 ? 23.882 -4.169 -25.390 1.00 79.56 93 CYS A O 1
ATOM 705 N N . GLU A 1 94 ? 25.290 -2.432 -25.138 1.00 78.25 94 GLU A N 1
ATOM 706 C CA . GLU A 1 94 ? 26.429 -3.250 -24.706 1.00 78.25 94 GLU A CA 1
ATOM 707 C C . GLU A 1 94 ? 26.218 -3.813 -23.295 1.00 78.25 94 GLU A C 1
ATOM 709 O O . GLU A 1 94 ? 26.682 -4.913 -22.990 1.00 78.25 94 GLU A O 1
ATOM 714 N N . ASP A 1 95 ? 25.489 -3.077 -22.452 1.00 78.38 95 ASP A N 1
ATOM 715 C CA . ASP A 1 95 ? 25.104 -3.501 -21.113 1.00 78.38 95 ASP A CA 1
ATOM 716 C C . ASP A 1 95 ? 23.684 -4.097 -21.118 1.00 78.38 95 ASP A C 1
ATOM 718 O O . ASP A 1 95 ? 22.713 -3.479 -21.560 1.00 78.38 95 ASP A O 1
ATOM 722 N N . ILE A 1 96 ? 23.554 -5.311 -20.578 1.00 77.81 96 ILE A N 1
ATOM 723 C CA . ILE A 1 96 ? 22.267 -5.998 -20.408 1.00 77.81 96 ILE A CA 1
ATOM 724 C C . ILE A 1 96 ? 21.363 -5.307 -19.375 1.00 77.81 96 ILE A C 1
ATOM 726 O O . ILE A 1 96 ? 20.163 -5.564 -19.351 1.00 77.81 96 ILE A O 1
ATOM 730 N N . TYR A 1 97 ? 21.914 -4.429 -18.531 1.00 82.25 97 TYR A N 1
ATOM 731 C CA . TYR A 1 97 ? 21.177 -3.607 -17.567 1.00 82.25 97 TYR A CA 1
ATOM 732 C C . TYR A 1 97 ? 20.706 -2.264 -18.152 1.00 82.25 97 TYR A C 1
ATOM 734 O O . TYR A 1 97 ? 20.256 -1.381 -17.415 1.00 82.25 97 TYR A O 1
ATOM 742 N N . GLU A 1 98 ? 20.773 -2.111 -19.471 1.00 87.19 98 GLU A N 1
ATOM 743 C CA . GLU A 1 98 ? 20.242 -0.976 -20.221 1.00 87.19 98 GLU A CA 1
ATOM 744 C C . GLU A 1 98 ? 19.137 -1.425 -21.189 1.00 87.19 98 GLU A C 1
ATOM 746 O O . GLU A 1 98 ? 18.846 -2.616 -21.334 1.00 87.19 98 GLU A O 1
ATOM 751 N N . TYR A 1 99 ? 18.472 -0.459 -21.815 1.00 87.12 99 TYR A N 1
ATOM 752 C CA . TYR A 1 99 ? 17.471 -0.686 -22.855 1.00 87.12 99 TYR A CA 1
ATOM 753 C C . TYR A 1 99 ? 17.560 0.387 -23.939 1.00 87.12 99 TYR A C 1
ATOM 755 O O . TYR A 1 99 ? 18.099 1.476 -23.717 1.00 87.12 99 TYR A O 1
ATOM 763 N N . VAL A 1 100 ? 16.970 0.097 -25.097 1.00 85.75 100 VAL A N 1
ATOM 764 C CA . VAL A 1 100 ? 16.854 1.039 -26.214 1.00 85.75 100 VAL A CA 1
ATOM 765 C C . VAL A 1 100 ? 15.451 0.970 -26.818 1.00 85.75 100 VAL A C 1
ATOM 767 O O . VAL A 1 100 ? 15.015 -0.078 -27.281 1.00 85.75 100 VAL A O 1
ATOM 770 N N . LEU A 1 101 ? 14.733 2.099 -26.810 1.00 84.00 101 LEU A N 1
ATOM 771 C CA . LEU A 1 101 ? 13.388 2.218 -27.402 1.00 84.00 101 LEU A CA 1
ATOM 772 C C . LEU A 1 101 ? 13.406 2.761 -28.836 1.00 84.00 101 LEU A C 1
ATOM 774 O O . LEU A 1 101 ? 12.493 2.487 -29.613 1.00 84.00 101 LEU A O 1
ATOM 778 N N . LYS A 1 102 ? 14.450 3.514 -29.205 1.00 79.31 102 LYS A N 1
ATOM 779 C CA . LYS A 1 102 ? 14.672 4.018 -30.566 1.00 79.31 102 LYS A CA 1
ATOM 780 C C . LYS A 1 102 ? 15.991 3.475 -31.125 1.00 79.31 102 LYS A C 1
ATOM 782 O O . LYS A 1 102 ? 17.043 4.088 -30.926 1.00 79.31 102 LYS A O 1
ATOM 787 N N . PRO A 1 103 ? 15.960 2.340 -31.841 1.00 66.25 103 PRO A N 1
ATOM 788 C CA . PRO A 1 103 ? 17.174 1.703 -32.352 1.00 66.25 103 PRO A CA 1
ATOM 789 C C . PRO A 1 103 ? 17.902 2.548 -33.412 1.00 66.25 103 PRO A C 1
ATOM 791 O O . PRO A 1 103 ? 19.115 2.417 -33.562 1.00 66.25 103 PRO A O 1
ATOM 794 N N . ASP A 1 104 ? 17.200 3.459 -34.096 1.00 68.19 104 ASP A N 1
ATOM 795 C CA . ASP A 1 104 ? 17.775 4.320 -35.140 1.00 68.19 104 ASP A CA 1
ATOM 796 C C . ASP A 1 104 ? 18.799 5.332 -34.599 1.00 68.19 104 ASP A C 1
ATOM 798 O O . ASP A 1 104 ? 19.757 5.677 -35.292 1.00 68.19 104 ASP A O 1
ATOM 802 N N . ILE A 1 105 ? 18.612 5.795 -33.357 1.00 66.44 105 ILE A N 1
ATOM 803 C CA . ILE A 1 105 ? 19.462 6.814 -32.715 1.00 66.44 105 ILE A CA 1
ATOM 804 C C . ILE A 1 105 ? 20.462 6.226 -31.706 1.00 66.44 105 ILE A C 1
ATOM 806 O O . ILE A 1 105 ? 21.369 6.936 -31.283 1.00 66.44 105 ILE A O 1
ATOM 810 N N . ARG A 1 106 ? 20.338 4.930 -31.368 1.00 63.09 106 ARG A N 1
ATOM 811 C CA . ARG A 1 106 ? 21.237 4.159 -30.478 1.00 63.09 106 ARG A CA 1
ATOM 812 C C . ARG A 1 106 ? 21.545 4.821 -29.132 1.00 63.09 106 ARG A C 1
ATOM 814 O O . ARG A 1 106 ? 22.665 4.731 -28.632 1.00 63.09 106 ARG A O 1
ATOM 821 N N . GLU A 1 107 ? 20.559 5.477 -28.539 1.00 80.19 107 GLU A N 1
ATOM 822 C CA . GLU A 1 107 ? 20.706 6.042 -27.202 1.00 80.19 107 GLU A CA 1
ATOM 823 C C . GLU A 1 107 ? 20.229 5.025 -26.162 1.00 80.19 107 GLU A C 1
ATOM 825 O O . GLU A 1 107 ? 19.030 4.805 -25.983 1.00 80.19 107 GLU A O 1
ATOM 830 N N . CYS A 1 108 ? 21.187 4.363 -25.517 1.00 85.81 108 CYS A N 1
ATOM 831 C CA . CYS A 1 108 ? 20.918 3.408 -24.451 1.00 85.81 108 CYS A CA 1
ATOM 832 C C . CYS A 1 108 ? 20.608 4.129 -23.144 1.00 85.81 108 CYS A C 1
ATOM 834 O O . CYS A 1 108 ? 21.306 5.064 -22.744 1.00 85.81 108 CYS A O 1
ATOM 836 N N . LYS A 1 109 ? 19.548 3.681 -22.470 1.00 88.50 109 LYS A N 1
ATOM 837 C CA . LYS A 1 109 ? 19.121 4.223 -21.182 1.00 88.50 109 LYS A CA 1
ATOM 838 C C . LYS A 1 109 ? 19.249 3.183 -20.084 1.00 88.50 109 LYS A C 1
ATOM 840 O O . LYS A 1 109 ? 19.027 1.992 -20.290 1.00 88.50 109 LYS A O 1
ATOM 845 N N . LYS A 1 110 ? 19.548 3.661 -18.875 1.00 91.88 110 LYS A N 1
ATOM 846 C CA . LYS A 1 110 ? 19.607 2.819 -17.677 1.00 91.88 110 LYS A CA 1
ATOM 847 C C . LYS A 1 110 ? 18.247 2.211 -17.378 1.00 91.88 110 LYS A C 1
ATOM 849 O O . LYS A 1 110 ? 17.259 2.939 -17.285 1.00 91.88 110 LYS A O 1
ATOM 854 N N . CYS A 1 111 ? 18.223 0.902 -17.152 1.00 91.88 111 CYS A N 1
ATOM 855 C CA . CYS A 1 111 ? 17.006 0.198 -16.783 1.00 91.88 111 CYS A CA 1
ATOM 856 C C . CYS A 1 111 ? 16.430 0.723 -15.451 1.00 91.88 111 CYS A C 1
ATOM 858 O O . CYS A 1 111 ? 17.185 0.879 -14.483 1.00 91.88 111 CYS A O 1
ATOM 860 N N . PRO A 1 112 ? 15.111 0.985 -15.367 1.00 95.00 112 PRO A N 1
ATOM 861 C CA . PRO A 1 112 ? 14.442 1.273 -14.105 1.00 95.00 112 PRO A CA 1
ATOM 862 C C . PRO A 1 112 ? 14.626 0.164 -13.077 1.00 95.00 112 PRO A C 1
ATOM 864 O O . PRO A 1 112 ? 14.556 -1.012 -13.420 1.00 95.00 112 PRO A O 1
ATOM 867 N N . ARG A 1 113 ? 14.789 0.529 -11.799 1.00 95.19 113 ARG A N 1
ATOM 868 C CA . ARG A 1 113 ? 14.908 -0.427 -10.677 1.00 95.19 113 ARG A CA 1
ATOM 869 C C . ARG A 1 113 ? 13.764 -1.446 -10.635 1.00 95.19 113 ARG A C 1
ATOM 871 O O . ARG A 1 113 ? 13.975 -2.593 -10.254 1.00 95.19 113 ARG A O 1
ATOM 878 N N . GLY A 1 114 ? 12.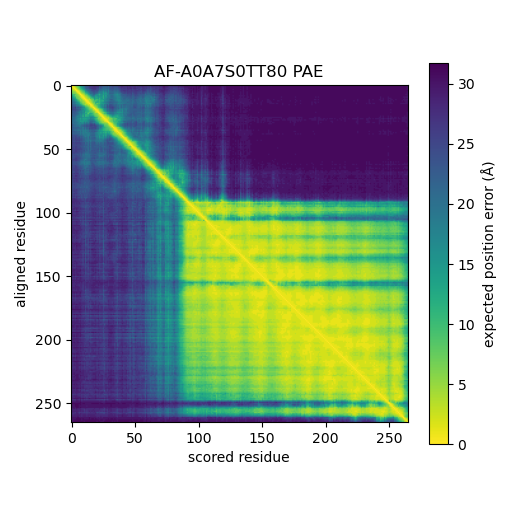561 -1.037 -11.038 1.00 95.12 114 GLY A N 1
ATOM 879 C CA . GLY A 1 114 ? 11.384 -1.898 -11.107 1.00 95.12 114 GLY A CA 1
ATOM 880 C C . GLY A 1 114 ? 11.301 -2.802 -12.344 1.00 95.12 114 GLY A C 1
ATOM 881 O O . GLY A 1 114 ? 10.339 -3.565 -12.455 1.00 95.12 114 GLY A O 1
ATOM 882 N N . LEU A 1 115 ? 12.286 -2.756 -13.245 1.00 94.75 115 LEU A N 1
ATOM 883 C CA . LEU A 1 115 ? 12.376 -3.576 -14.449 1.00 94.75 115 LEU A CA 1
ATOM 884 C C . LEU A 1 115 ? 13.662 -4.415 -14.474 1.00 94.75 115 LEU A C 1
ATOM 886 O O . LEU A 1 115 ? 14.679 -4.093 -13.867 1.00 94.75 115 LEU A O 1
ATOM 890 N N . ARG A 1 116 ? 13.607 -5.518 -15.217 1.00 92.44 116 ARG A N 1
ATOM 891 C CA . ARG A 1 116 ? 14.761 -6.286 -15.685 1.00 92.44 116 ARG A CA 1
ATOM 892 C C . ARG A 1 116 ? 14.831 -6.113 -17.194 1.00 92.44 116 ARG A C 1
ATOM 894 O O . ARG A 1 116 ? 13.933 -6.584 -17.890 1.00 92.44 116 ARG A O 1
ATOM 901 N N . CYS A 1 117 ? 15.855 -5.419 -17.668 1.00 90.38 117 CYS A N 1
ATOM 902 C CA . CYS A 1 117 ? 16.097 -5.188 -19.088 1.00 90.38 117 CYS A CA 1
ATOM 903 C C . CYS A 1 117 ? 17.090 -6.222 -19.641 1.00 90.38 117 CYS A C 1
ATOM 905 O O . CYS A 1 117 ? 17.659 -7.009 -18.878 1.00 90.38 117 CYS A O 1
ATOM 907 N N . TYR A 1 118 ? 17.242 -6.245 -20.966 1.00 85.69 118 TYR A N 1
ATOM 908 C CA . TYR A 1 118 ? 18.089 -7.210 -21.679 1.00 85.69 118 TYR A CA 1
ATOM 909 C C . TYR A 1 118 ? 18.953 -6.562 -22.773 1.00 85.69 118 TYR A C 1
ATOM 911 O O . TYR A 1 118 ? 19.440 -7.255 -23.666 1.00 85.69 118 TYR A O 1
ATOM 919 N N . GLY A 1 119 ? 19.132 -5.239 -22.722 1.00 79.38 119 GLY A N 1
ATOM 920 C CA . GLY A 1 119 ? 19.851 -4.467 -23.735 1.00 79.38 119 GLY A CA 1
ATOM 921 C C . GLY A 1 119 ? 19.022 -4.101 -24.971 1.00 79.38 119 GLY A C 1
ATOM 922 O O . GLY A 1 119 ? 19.514 -3.362 -25.812 1.00 79.38 119 GLY A O 1
ATOM 923 N N . ASP A 1 120 ? 17.782 -4.569 -25.105 1.00 81.69 120 ASP A N 1
ATOM 924 C CA . ASP A 1 120 ? 16.856 -4.218 -26.193 1.00 81.69 120 ASP A CA 1
ATOM 925 C C . ASP A 1 120 ? 15.555 -3.595 -25.647 1.00 81.69 120 ASP A C 1
ATOM 927 O O . ASP A 1 120 ? 15.541 -3.051 -24.542 1.00 81.69 120 ASP A O 1
ATOM 931 N N . ASP A 1 121 ? 14.471 -3.617 -26.426 1.00 80.81 121 ASP A N 1
ATOM 932 C CA . ASP A 1 121 ? 13.153 -3.104 -26.031 1.00 80.81 121 ASP A CA 1
ATOM 933 C C . ASP A 1 121 ? 12.365 -4.074 -25.131 1.00 80.81 121 ASP A C 1
ATOM 935 O O . ASP A 1 121 ? 11.282 -3.736 -24.640 1.00 80.81 121 ASP A O 1
ATOM 939 N N . ARG A 1 122 ? 12.898 -5.276 -24.875 1.00 85.06 122 ARG A N 1
ATOM 940 C CA . ARG A 1 122 ? 12.264 -6.270 -24.012 1.00 85.06 122 ARG A CA 1
ATOM 941 C C . ARG A 1 122 ? 12.611 -6.005 -22.559 1.00 85.06 122 ARG A C 1
ATOM 943 O O . ARG A 1 122 ? 13.748 -5.719 -22.182 1.00 85.06 122 ARG A O 1
ATOM 950 N N . PHE A 1 123 ? 11.615 -6.209 -21.712 1.00 89.00 123 PHE A N 1
ATOM 951 C CA . PHE A 1 123 ? 11.761 -6.096 -20.273 1.00 89.00 123 PHE A CA 1
ATOM 952 C C . PHE A 1 123 ? 10.871 -7.107 -19.556 1.00 89.00 123 PHE A C 1
ATOM 954 O O . PHE A 1 123 ? 9.885 -7.608 -20.100 1.00 89.00 123 PHE A O 1
ATOM 961 N N . ALA A 1 124 ? 11.206 -7.378 -18.300 1.00 91.94 124 ALA A N 1
ATOM 962 C CA . ALA A 1 124 ? 10.345 -8.085 -17.368 1.00 91.94 124 ALA A CA 1
ATOM 963 C C . ALA A 1 124 ? 10.162 -7.243 -16.097 1.00 91.94 124 ALA A C 1
ATOM 965 O O . ALA A 1 124 ? 11.151 -6.734 -15.565 1.00 91.94 124 ALA A O 1
ATOM 966 N N . PRO A 1 125 ? 8.936 -7.089 -15.574 1.00 95.75 125 PRO A N 1
ATOM 967 C CA . PRO A 1 125 ? 8.728 -6.367 -14.327 1.00 95.75 125 PRO A CA 1
ATOM 968 C C . PRO A 1 125 ? 9.343 -7.130 -13.147 1.00 95.75 125 PRO A C 1
ATOM 970 O O . PRO A 1 125 ? 9.216 -8.351 -13.038 1.00 95.75 125 PRO A O 1
ATOM 973 N N . VAL A 1 126 ? 10.003 -6.408 -12.239 1.00 96.44 126 VAL A N 1
ATOM 974 C CA . VAL A 1 126 ? 10.505 -6.974 -10.974 1.00 96.44 126 VAL A CA 1
ATOM 975 C C . VAL A 1 126 ? 9.339 -7.302 -10.043 1.00 96.44 126 VAL A C 1
ATOM 977 O O . VAL A 1 126 ? 9.334 -8.355 -9.406 1.00 96.44 126 VAL A O 1
ATOM 980 N N . THR A 1 127 ? 8.339 -6.419 -9.993 1.00 96.56 127 THR A N 1
ATOM 981 C CA . THR A 1 127 ? 7.087 -6.623 -9.260 1.00 96.56 127 THR A CA 1
ATOM 982 C C . THR A 1 127 ? 6.018 -7.129 -10.221 1.00 96.56 127 THR A C 1
ATOM 984 O O . THR A 1 127 ? 5.559 -6.390 -11.094 1.00 96.56 127 THR A O 1
ATOM 987 N N . GLU A 1 128 ? 5.617 -8.388 -10.069 1.00 95.69 128 GLU A N 1
ATOM 988 C CA . GLU A 1 128 ? 4.564 -8.995 -10.886 1.00 95.69 128 GLU A CA 1
ATOM 989 C C . GLU A 1 128 ? 3.245 -8.216 -10.758 1.00 95.69 128 GLU A C 1
ATOM 991 O O . GLU A 1 128 ? 2.881 -7.778 -9.670 1.00 95.69 128 GLU A O 1
ATOM 996 N N . GLY A 1 129 ? 2.549 -8.000 -11.875 1.00 94.19 129 GLY A N 1
ATOM 997 C CA . GLY A 1 129 ? 1.327 -7.190 -11.917 1.00 94.19 129 GLY A CA 1
ATOM 998 C C . GLY A 1 129 ? 1.551 -5.674 -11.966 1.00 94.19 129 GLY A C 1
ATOM 999 O O . GLY A 1 129 ? 0.576 -4.935 -12.036 1.00 94.19 129 GLY A O 1
ATOM 1000 N N . SER A 1 130 ? 2.801 -5.189 -11.962 1.00 96.94 130 SER A N 1
ATOM 1001 C CA . SER A 1 130 ? 3.082 -3.775 -12.254 1.00 96.94 130 SER A CA 1
ATOM 1002 C C . SER A 1 130 ? 2.893 -3.455 -13.738 1.00 96.94 130 SER A C 1
ATOM 1004 O O . SER A 1 130 ? 3.213 -4.266 -14.612 1.00 96.94 130 SER A O 1
ATOM 1006 N N . LYS A 1 131 ? 2.380 -2.258 -14.023 1.00 96.62 131 LYS A N 1
ATOM 1007 C CA . LYS A 1 131 ? 2.072 -1.794 -15.375 1.00 96.62 131 LYS A CA 1
ATOM 1008 C C . LYS A 1 131 ? 3.077 -0.743 -15.823 1.00 96.62 131 LYS A C 1
ATOM 1010 O O . LYS A 1 131 ? 3.188 0.321 -15.218 1.00 96.62 131 LYS A O 1
ATOM 1015 N N . TRP A 1 132 ? 3.768 -1.035 -16.917 1.00 95.12 132 TRP A N 1
ATOM 1016 C CA . TRP A 1 132 ? 4.795 -0.177 -17.499 1.00 95.12 132 TRP A CA 1
ATOM 1017 C C . TRP A 1 132 ? 4.428 0.199 -18.926 1.00 95.12 132 TRP A C 1
ATOM 1019 O O . TRP A 1 132 ? 3.930 -0.634 -19.683 1.00 95.12 132 TRP A O 1
ATOM 1029 N N . VAL A 1 133 ? 4.699 1.447 -19.294 1.00 93.00 133 VAL A N 1
ATOM 1030 C CA . VAL A 1 133 ? 4.459 1.974 -20.638 1.00 93.00 133 VAL A CA 1
ATOM 1031 C C . VAL A 1 133 ? 5.733 2.623 -21.158 1.00 93.00 133 VAL A C 1
ATOM 1033 O O . VAL A 1 133 ? 6.390 3.372 -20.440 1.00 93.00 133 VAL A O 1
ATOM 1036 N N . ALA A 1 134 ? 6.083 2.338 -22.410 1.00 90.06 134 ALA A N 1
ATOM 1037 C CA . ALA A 1 134 ? 7.141 3.044 -23.119 1.00 90.06 134 ALA A CA 1
ATOM 1038 C C . ALA A 1 134 ? 6.626 4.419 -23.573 1.00 90.06 134 ALA A C 1
ATOM 1040 O O . ALA A 1 134 ? 5.679 4.500 -24.357 1.00 90.06 134 ALA A O 1
ATOM 1041 N N . ASP A 1 135 ? 7.230 5.502 -23.087 1.00 88.19 135 ASP A N 1
ATOM 1042 C CA .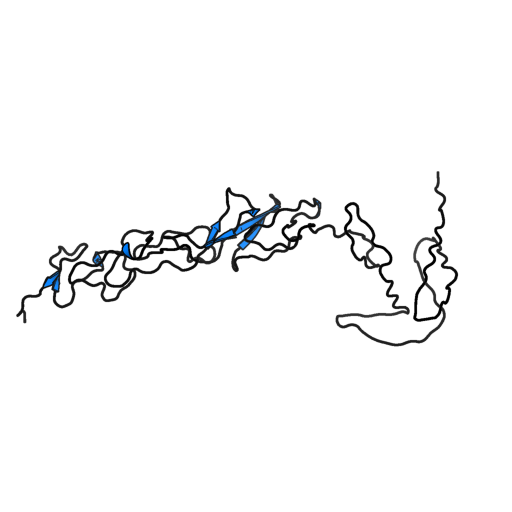 ASP A 1 135 ? 6.960 6.851 -23.575 1.00 88.19 135 ASP A CA 1
ATOM 1043 C C . ASP A 1 135 ? 7.906 7.179 -24.730 1.00 88.19 135 ASP A C 1
ATOM 1045 O O . ASP A 1 135 ? 9.074 7.501 -24.534 1.00 88.19 135 ASP A O 1
ATOM 1049 N N . THR A 1 136 ? 7.395 7.113 -25.957 1.00 80.00 136 THR A N 1
ATOM 1050 C CA . THR A 1 136 ? 8.168 7.378 -27.180 1.00 80.00 136 THR A CA 1
ATOM 1051 C C . THR A 1 136 ? 8.563 8.848 -27.356 1.00 80.00 136 THR A C 1
ATOM 1053 O O . THR A 1 136 ? 9.332 9.173 -28.264 1.00 80.00 136 THR A O 1
ATOM 1056 N N . ASN A 1 137 ? 8.021 9.763 -26.541 1.00 84.38 137 ASN A N 1
ATOM 1057 C CA . ASN A 1 137 ? 8.402 11.176 -26.583 1.00 84.38 137 ASN A CA 1
ATOM 1058 C C . ASN A 1 137 ? 9.672 11.428 -25.769 1.00 84.38 137 ASN A C 1
ATOM 1060 O O . ASN A 1 137 ? 10.527 12.192 -26.209 1.00 84.38 137 ASN A O 1
ATOM 1064 N N . THR A 1 138 ? 9.792 10.791 -24.601 1.00 84.31 138 THR A N 1
ATOM 1065 C CA . THR A 1 138 ? 10.962 10.908 -23.713 1.00 84.31 138 THR A CA 1
ATOM 1066 C C . THR A 1 138 ? 11.947 9.748 -23.860 1.00 84.31 138 THR A C 1
ATOM 1068 O O . THR A 1 138 ? 13.030 9.788 -23.275 1.00 84.31 138 THR A O 1
ATOM 1071 N N . ASP A 1 139 ? 11.586 8.727 -24.639 1.00 86.25 139 ASP A 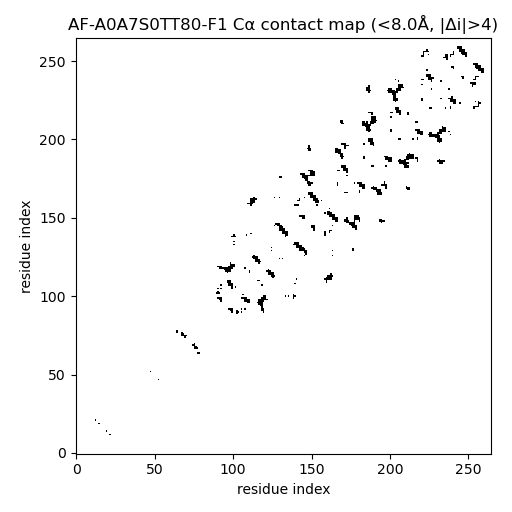N 1
ATOM 1072 C CA . ASP A 1 139 ? 12.307 7.462 -24.796 1.00 86.25 139 ASP A CA 1
ATOM 1073 C C . ASP A 1 139 ? 12.561 6.757 -23.470 1.00 86.25 139 ASP A C 1
ATOM 1075 O O . ASP A 1 139 ? 13.628 6.189 -23.255 1.00 86.25 139 ASP A O 1
ATOM 1079 N N . GLU A 1 140 ? 11.578 6.803 -22.568 1.00 89.44 140 GLU A N 1
ATOM 1080 C CA . GLU A 1 140 ? 11.686 6.218 -21.234 1.00 89.44 140 GLU A CA 1
ATOM 1081 C C . GLU A 1 140 ? 10.526 5.293 -20.900 1.00 89.44 140 GLU A C 1
ATOM 1083 O O . GLU A 1 140 ? 9.373 5.549 -21.247 1.00 89.44 140 GLU A O 1
ATOM 1088 N N . PHE A 1 141 ? 10.821 4.223 -20.164 1.00 91.31 141 PHE A N 1
ATOM 1089 C CA . PHE A 1 141 ? 9.780 3.443 -19.511 1.00 91.31 141 PHE A CA 1
ATOM 1090 C C . PHE A 1 141 ? 9.220 4.205 -18.309 1.00 91.31 141 PHE A C 1
ATOM 1092 O O . PHE A 1 141 ? 9.965 4.641 -17.432 1.00 91.31 141 PHE A O 1
ATOM 1099 N N . ARG A 1 142 ? 7.892 4.318 -18.258 1.00 92.94 142 ARG A N 1
ATOM 1100 C CA . ARG A 1 142 ? 7.138 4.898 -17.149 1.00 92.94 142 ARG A CA 1
ATOM 1101 C C . ARG A 1 142 ? 6.310 3.824 -16.455 1.00 92.94 142 ARG A C 1
ATOM 1103 O O . ARG A 1 142 ? 5.503 3.144 -17.090 1.00 92.94 142 ARG A O 1
ATOM 1110 N N . LEU A 1 143 ? 6.471 3.725 -15.143 1.00 96.19 143 LEU A N 1
ATOM 1111 C CA . LEU A 1 143 ? 5.609 2.950 -14.259 1.00 96.19 143 LEU A CA 1
ATOM 1112 C C . LEU A 1 143 ? 4.268 3.677 -14.078 1.00 96.19 143 LEU A C 1
ATOM 1114 O O . LEU A 1 143 ? 4.224 4.763 -13.502 1.00 96.19 143 LEU A O 1
ATOM 1118 N N . GLU A 1 144 ? 3.180 3.096 -14.584 1.00 95.56 144 GLU A N 1
ATOM 1119 C CA . GLU A 1 144 ? 1.832 3.669 -14.466 1.00 95.56 144 GLU A CA 1
ATOM 1120 C C . GLU A 1 144 ? 1.129 3.245 -13.179 1.00 95.56 144 GLU A C 1
ATOM 1122 O O . GLU A 1 144 ? 0.482 4.068 -12.535 1.00 95.56 144 GLU A O 1
ATOM 1127 N N . SER A 1 145 ? 1.232 1.968 -12.811 1.00 97.31 145 SER A N 1
ATOM 1128 C CA . SER A 1 145 ? 0.556 1.426 -11.633 1.00 97.31 145 SER A CA 1
ATOM 1129 C C . SER A 1 145 ? 1.251 0.182 -11.085 1.00 97.31 145 SER A C 1
ATOM 1131 O O . SER A 1 145 ? 1.992 -0.521 -11.777 1.00 97.31 145 SER A O 1
ATOM 1133 N N . CYS A 1 146 ? 0.999 -0.082 -9.809 1.00 98.19 146 CYS A N 1
ATOM 1134 C CA . CYS A 1 146 ? 1.501 -1.224 -9.062 1.00 98.19 146 CYS A CA 1
ATOM 1135 C C . CYS A 1 146 ? 0.344 -2.113 -8.584 1.00 98.19 146 CYS A C 1
ATOM 1137 O O . CYS A 1 146 ? -0.776 -1.629 -8.448 1.00 98.19 146 CYS A O 1
ATOM 1139 N N . PRO A 1 147 ? 0.588 -3.395 -8.281 1.00 98.06 147 PRO A N 1
ATOM 1140 C CA . PRO A 1 147 ? -0.439 -4.264 -7.710 1.00 98.06 147 PRO A CA 1
ATOM 1141 C C . PRO A 1 147 ? -0.812 -3.852 -6.274 1.00 98.06 147 PRO A C 1
ATOM 1143 O O . PRO A 1 147 ? -0.111 -3.067 -5.625 1.00 98.06 147 PRO A O 1
ATOM 1146 N N . SER A 1 148 ? -1.884 -4.452 -5.748 1.00 97.50 148 SER A N 1
ATOM 1147 C CA . SER A 1 148 ? -2.358 -4.238 -4.376 1.00 97.50 148 SER A CA 1
ATOM 1148 C C . SER A 1 148 ? -1.233 -4.366 -3.344 1.00 97.50 148 SER A C 1
ATOM 1150 O O . SER A 1 148 ? -0.425 -5.298 -3.394 1.00 97.50 148 SER A O 1
ATOM 1152 N N . GLY A 1 149 ? -1.209 -3.453 -2.377 1.00 97.31 149 GLY A N 1
ATOM 1153 C CA . GLY A 1 149 ? -0.197 -3.398 -1.325 1.00 97.31 149 GLY A CA 1
ATOM 1154 C C . GLY A 1 149 ? 1.082 -2.644 -1.701 1.00 97.31 149 GLY A C 1
ATOM 1155 O O . GLY A 1 149 ? 1.952 -2.489 -0.841 1.00 97.31 149 GLY A O 1
ATOM 1156 N N . PHE A 1 150 ? 1.196 -2.147 -2.933 1.00 98.19 150 PHE A N 1
ATOM 1157 C CA . PHE A 1 150 ? 2.316 -1.332 -3.398 1.00 98.19 150 PHE A CA 1
ATOM 1158 C C . PHE A 1 150 ? 1.863 0.064 -3.844 1.00 98.19 150 PHE A C 1
ATOM 1160 O O . PHE A 1 150 ? 0.683 0.307 -4.076 1.00 98.19 150 PHE A O 1
ATOM 1167 N N . PHE A 1 151 ? 2.822 0.972 -4.001 1.00 97.75 151 PHE A N 1
ATOM 1168 C CA . PHE A 1 151 ? 2.646 2.260 -4.667 1.00 97.75 151 PHE A CA 1
ATOM 1169 C C . PHE A 1 151 ? 3.783 2.530 -5.647 1.00 97.75 151 PHE A C 1
ATOM 1171 O O . PHE A 1 151 ? 4.865 1.942 -5.543 1.00 97.75 151 PHE A O 1
ATOM 1178 N N . VAL A 1 152 ? 3.535 3.452 -6.573 1.00 97.38 152 VAL A N 1
ATOM 1179 C CA . VAL A 1 152 ? 4.524 3.927 -7.538 1.00 97.38 152 VAL A CA 1
ATOM 1180 C C . VAL A 1 152 ? 5.520 4.822 -6.810 1.00 97.38 152 VAL A C 1
ATOM 1182 O O . VAL A 1 152 ? 5.175 5.901 -6.329 1.00 97.38 152 VAL A O 1
ATOM 1185 N N . TYR A 1 153 ? 6.769 4.375 -6.721 1.00 96.56 153 TYR A N 1
ATOM 1186 C CA . TYR A 1 153 ? 7.866 5.147 -6.153 1.00 96.56 153 TYR A CA 1
ATOM 1187 C C . TYR A 1 153 ? 8.801 5.620 -7.262 1.00 96.56 153 TYR A C 1
ATOM 1189 O O . TYR A 1 153 ? 9.160 4.847 -8.145 1.00 96.56 153 TYR A O 1
ATOM 1197 N N . SER A 1 154 ? 9.224 6.881 -7.190 1.00 94.12 154 SER A N 1
ATOM 1198 C CA . SER A 1 154 ? 10.224 7.471 -8.079 1.00 94.12 154 SER A CA 1
ATOM 1199 C C . SER A 1 154 ? 11.046 8.488 -7.293 1.00 94.12 154 SER A C 1
ATOM 1201 O O . SER A 1 154 ? 10.511 9.485 -6.810 1.00 94.12 154 SER A O 1
ATOM 1203 N N . GLU A 1 155 ? 12.337 8.215 -7.115 1.00 90.38 155 GLU A N 1
ATOM 1204 C CA . GLU A 1 155 ? 13.265 9.120 -6.431 1.00 90.38 155 GLU A CA 1
ATOM 1205 C C . GLU A 1 155 ? 13.541 10.329 -7.337 1.00 90.38 155 GLU A C 1
ATOM 1207 O O . GLU A 1 155 ? 14.012 10.159 -8.461 1.00 90.38 155 GLU A O 1
ATOM 1212 N N . ASP A 1 156 ? 13.174 11.533 -6.885 1.00 83.94 156 ASP A N 1
ATOM 1213 C CA . ASP A 1 156 ? 13.330 12.802 -7.619 1.00 83.94 156 ASP A CA 1
ATOM 1214 C C . ASP A 1 156 ? 12.697 12.834 -9.027 1.00 83.94 156 ASP A C 1
ATOM 1216 O O . ASP A 1 156 ? 13.103 13.608 -9.892 1.00 83.94 156 ASP A O 1
ATOM 1220 N N . GLY A 1 157 ? 11.694 11.984 -9.282 1.00 78.50 157 GLY A N 1
ATOM 1221 C CA . GLY A 1 157 ? 11.057 11.870 -10.600 1.00 78.50 157 GLY A CA 1
ATOM 1222 C C . GLY A 1 157 ? 11.932 11.188 -11.659 1.00 78.50 157 GLY A C 1
ATOM 1223 O O . GLY A 1 157 ? 11.588 11.204 -12.838 1.00 78.50 157 GLY A O 1
ATOM 1224 N N . ASN A 1 158 ? 13.044 10.577 -11.253 1.00 86.62 158 ASN A N 1
ATOM 1225 C CA . ASN A 1 158 ? 14.014 9.972 -12.150 1.00 86.62 158 ASN A CA 1
ATOM 1226 C C . ASN A 1 158 ? 13.510 8.625 -12.702 1.00 86.62 158 ASN A C 1
ATOM 1228 O O . ASN A 1 158 ? 13.253 7.694 -11.937 1.00 86.62 158 ASN A O 1
ATOM 1232 N N . ALA A 1 159 ? 13.414 8.488 -14.028 1.00 86.88 159 ALA A N 1
ATOM 1233 C CA . ALA A 1 159 ? 12.940 7.270 -14.697 1.00 86.88 159 ALA A CA 1
ATOM 1234 C C . ALA A 1 159 ? 13.669 5.979 -14.251 1.00 86.88 159 ALA A C 1
ATOM 1236 O O . ALA A 1 159 ? 12.996 5.037 -13.830 1.00 86.88 159 ALA A O 1
ATOM 1237 N N . PRO A 1 160 ? 15.017 5.911 -14.220 1.00 89.88 160 PRO A N 1
ATOM 1238 C CA . PRO A 1 160 ? 15.745 4.751 -13.709 1.00 89.88 160 PRO A CA 1
ATOM 1239 C C . PRO A 1 160 ? 15.491 4.429 -12.225 1.00 89.88 160 PRO A C 1
ATOM 1241 O O . PRO A 1 160 ? 15.768 3.315 -11.784 1.00 89.88 160 PRO A O 1
ATOM 1244 N N . ALA A 1 161 ? 14.979 5.370 -11.427 1.00 93.69 161 ALA A N 1
ATOM 1245 C CA . ALA A 1 161 ? 14.682 5.135 -10.014 1.00 93.69 161 ALA A CA 1
ATOM 1246 C C . ALA A 1 161 ? 13.262 4.601 -9.767 1.00 93.69 161 ALA A C 1
ATOM 1248 O O . ALA A 1 161 ? 12.927 4.310 -8.617 1.00 93.69 161 ALA A O 1
ATOM 1249 N N . GLN A 1 162 ? 12.438 4.479 -10.813 1.00 95.75 162 GLN A N 1
ATOM 1250 C CA . GLN A 1 162 ? 11.058 4.025 -10.688 1.00 95.75 162 GLN A CA 1
ATOM 1251 C C . GLN A 1 162 ? 10.982 2.557 -10.261 1.00 95.75 162 GLN A C 1
ATOM 1253 O O . GLN A 1 162 ? 11.650 1.695 -10.834 1.00 95.75 162 GLN A O 1
ATOM 1258 N N . GLU A 1 163 ? 10.143 2.267 -9.269 1.00 97.06 163 GLU A N 1
ATOM 1259 C CA . GLU A 1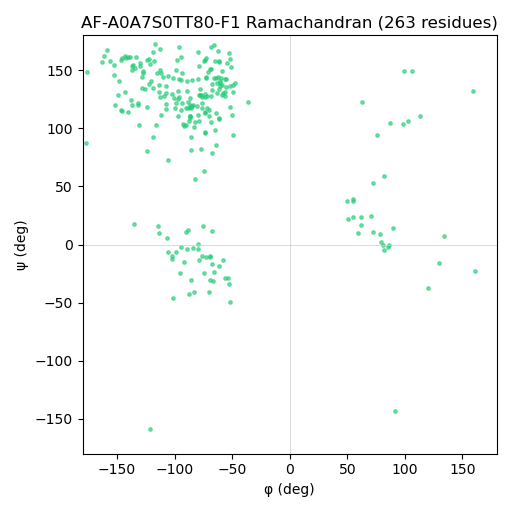 163 ? 9.842 0.913 -8.803 1.00 97.06 163 GLU A CA 1
ATOM 1260 C C . GLU A 1 163 ? 8.541 0.878 -7.989 1.00 97.06 163 GLU A C 1
ATOM 1262 O O . GLU A 1 163 ? 8.072 1.899 -7.485 1.00 97.06 163 GLU A O 1
ATOM 1267 N N . CYS A 1 164 ? 7.962 -0.310 -7.821 1.00 98.19 164 CYS A N 1
ATOM 1268 C CA . CYS A 1 164 ? 6.857 -0.504 -6.890 1.00 98.19 164 CYS A CA 1
ATOM 1269 C C . CYS A 1 164 ? 7.402 -0.741 -5.481 1.00 98.19 164 CYS A C 1
ATOM 1271 O O . CYS A 1 164 ? 8.095 -1.733 -5.242 1.00 98.19 164 CYS A O 1
ATOM 1273 N N . LYS A 1 165 ? 7.050 0.125 -4.523 1.00 97.75 165 LYS A N 1
ATOM 1274 C CA . LYS A 1 165 ? 7.405 -0.068 -3.107 1.00 97.75 165 LYS A CA 1
ATOM 1275 C C . LYS A 1 165 ? 6.201 -0.499 -2.275 1.00 97.75 165 LYS A C 1
ATOM 1277 O O . LYS A 1 165 ? 5.095 -0.041 -2.550 1.00 97.75 165 LYS A O 1
ATOM 1282 N N . PRO A 1 166 ? 6.383 -1.363 -1.257 1.00 98.19 166 PRO A N 1
ATOM 1283 C CA . PRO A 1 166 ? 5.301 -1.731 -0.351 1.00 98.19 166 PRO A CA 1
ATOM 1284 C C . PRO A 1 166 ? 4.739 -0.506 0.368 1.00 98.19 166 PRO A C 1
ATOM 1286 O O . PRO A 1 166 ? 5.502 0.379 0.764 1.00 98.19 166 PRO A O 1
ATOM 1289 N N . CYS A 1 167 ? 3.426 -0.481 0.592 1.00 98.19 167 CYS A N 1
ATOM 1290 C CA . CYS A 1 167 ? 2.784 0.624 1.292 1.00 98.19 167 CYS A CA 1
ATOM 1291 C C . CYS A 1 167 ? 3.381 0.827 2.695 1.00 98.19 167 CYS A C 1
ATOM 1293 O O . CYS A 1 167 ? 3.484 -0.155 3.444 1.00 98.19 167 CYS A O 1
ATOM 1295 N N . PRO A 1 168 ? 3.753 2.071 3.066 1.00 98.00 168 PRO A N 1
ATOM 1296 C CA . PRO A 1 168 ? 4.334 2.388 4.369 1.00 98.00 168 PRO A CA 1
ATOM 1297 C C . PRO A 1 168 ? 3.338 2.176 5.528 1.00 98.00 168 PRO A C 1
ATOM 1299 O O . PRO A 1 168 ? 2.145 1.946 5.290 1.00 98.00 168 PRO A O 1
ATOM 1302 N N . PRO A 1 169 ? 3.797 2.262 6.796 1.00 97.94 169 PRO A N 1
ATOM 1303 C CA . PRO A 1 169 ? 2.923 2.196 7.963 1.00 97.94 169 PRO A CA 1
ATOM 1304 C C . PRO A 1 169 ? 1.755 3.177 7.859 1.00 97.94 169 PRO A C 1
ATOM 1306 O O . PRO A 1 169 ? 1.856 4.215 7.205 1.00 97.94 169 PRO A O 1
ATOM 1309 N N . ALA A 1 170 ? 0.649 2.837 8.515 1.00 97.69 170 ALA A N 1
ATOM 1310 C CA . ALA A 1 170 ? -0.616 3.562 8.450 1.00 97.69 170 ALA A CA 1
ATOM 1311 C C . ALA A 1 170 ? -1.257 3.686 7.064 1.00 97.69 170 ALA A C 1
ATOM 1313 O O . ALA A 1 170 ? -2.253 4.399 6.956 1.00 97.69 170 ALA A O 1
ATOM 1314 N N . THR A 1 171 ? -0.767 2.990 6.031 1.00 98.44 171 THR A N 1
ATOM 1315 C CA . THR A 1 171 ? -1.348 3.068 4.685 1.00 98.44 171 THR A CA 1
ATOM 1316 C C . THR A 1 171 ? -1.537 1.712 4.002 1.00 98.44 171 THR A C 1
ATOM 1318 O O . THR A 1 171 ? -0.795 0.751 4.221 1.00 98.44 171 THR A O 1
ATOM 1321 N N . GLU A 1 172 ? -2.526 1.639 3.123 1.00 98.06 172 GLU A N 1
ATOM 1322 C CA . GLU A 1 172 ? -2.821 0.488 2.280 1.00 98.06 172 GLU A CA 1
ATOM 1323 C C . GLU A 1 172 ? -3.274 0.926 0.887 1.00 98.06 172 GLU A C 1
ATOM 1325 O O . GLU A 1 172 ? -3.715 2.053 0.676 1.00 98.06 172 GLU A O 1
ATOM 1330 N N . CYS A 1 173 ? -3.175 0.010 -0.067 1.00 97.75 173 CYS A N 1
ATOM 1331 C CA . CYS A 1 173 ? -3.872 0.109 -1.336 1.00 97.75 173 CYS A CA 1
ATOM 1332 C C . CYS A 1 173 ? -4.410 -1.279 -1.674 1.00 97.75 173 CYS A C 1
ATOM 1334 O O . CYS A 1 173 ? -3.657 -2.254 -1.654 1.00 97.75 173 CYS A O 1
ATOM 1336 N N . LEU A 1 174 ? -5.718 -1.371 -1.902 1.00 96.56 174 LEU A N 1
ATOM 1337 C CA . LEU A 1 174 ? -6.422 -2.636 -2.140 1.00 96.56 174 LEU A CA 1
ATOM 1338 C C . LEU A 1 174 ? -6.814 -2.813 -3.610 1.00 96.56 174 LEU A C 1
ATOM 1340 O O . LEU A 1 174 ? -7.304 -3.875 -3.987 1.00 96.56 174 LEU A O 1
ATOM 1344 N N . ASP A 1 175 ? -6.597 -1.781 -4.421 1.00 95.75 175 ASP A N 1
ATOM 1345 C CA . ASP A 1 175 ? -6.903 -1.793 -5.841 1.00 95.75 175 ASP A CA 1
ATOM 1346 C C . ASP A 1 175 ? -5.893 -2.648 -6.618 1.00 95.75 175 ASP A C 1
ATOM 1348 O O . ASP A 1 175 ? -4.777 -2.916 -6.169 1.00 95.75 175 ASP A O 1
ATOM 1352 N N . LEU A 1 176 ? -6.292 -3.086 -7.812 1.00 93.62 176 LEU A N 1
ATOM 1353 C CA . LEU A 1 176 ? -5.410 -3.824 -8.722 1.00 93.62 176 LEU A CA 1
ATOM 1354 C C . LEU A 1 176 ? -4.379 -2.910 -9.402 1.00 93.62 176 LEU A C 1
ATOM 1356 O O . LEU A 1 176 ? -3.324 -3.386 -9.808 1.00 93.62 176 LEU A O 1
ATOM 1360 N N . GLU A 1 177 ? -4.687 -1.615 -9.516 1.00 96.06 177 GLU A N 1
ATOM 1361 C CA . GLU A 1 177 ? -3.844 -0.587 -10.132 1.00 96.06 177 GLU A CA 1
ATOM 1362 C C . GLU A 1 177 ? -3.592 0.557 -9.132 1.00 96.06 177 GLU A C 1
ATOM 1364 O O . GLU A 1 177 ? -4.234 1.605 -9.156 1.00 96.06 177 GLU A O 1
ATOM 1369 N N . CYS A 1 178 ? -2.640 0.351 -8.229 1.00 96.75 178 CYS A N 1
ATOM 1370 C CA . CYS A 1 178 ? -2.247 1.294 -7.191 1.00 96.75 178 CYS A CA 1
ATOM 1371 C C . CYS A 1 178 ? -1.197 2.294 -7.683 1.00 96.75 178 CYS A C 1
ATOM 1373 O O . CYS A 1 178 ? -0.116 1.910 -8.130 1.00 96.75 178 CYS A O 1
ATOM 1375 N N . ILE A 1 179 ? -1.481 3.589 -7.521 1.00 97.06 179 ILE A N 1
ATOM 1376 C CA . ILE A 1 179 ? -0.506 4.669 -7.754 1.00 97.06 179 ILE A CA 1
ATOM 1377 C C . ILE A 1 179 ? 0.052 5.170 -6.423 1.00 97.06 179 ILE A C 1
ATOM 1379 O O . ILE A 1 179 ? 1.261 5.309 -6.260 1.00 97.06 179 ILE A O 1
ATOM 1383 N N . THR A 1 180 ? -0.828 5.395 -5.449 1.00 97.12 180 THR A N 1
ATOM 1384 C CA . THR A 1 180 ? -0.505 5.878 -4.105 1.00 97.12 180 THR A CA 1
ATOM 1385 C C . THR A 1 180 ? -1.163 4.988 -3.055 1.00 97.12 180 THR A C 1
ATOM 1387 O O . THR A 1 180 ? -2.161 4.323 -3.325 1.00 97.12 180 THR A O 1
ATOM 1390 N N . CYS A 1 181 ? -0.609 4.973 -1.843 1.00 98.12 181 CYS A N 1
ATOM 1391 C CA . CYS A 1 181 ? -1.261 4.326 -0.707 1.00 98.12 181 CYS A CA 1
ATOM 1392 C C . CYS A 1 181 ? -2.168 5.322 0.016 1.00 98.12 181 CYS A C 1
ATOM 1394 O O . CYS A 1 181 ? -1.807 6.487 0.203 1.00 98.12 181 CYS A O 1
ATOM 1396 N N . LEU A 1 182 ? -3.326 4.847 0.460 1.00 98.00 182 LEU A N 1
ATOM 1397 C CA . LEU A 1 182 ? -4.284 5.613 1.245 1.00 98.00 182 LEU A CA 1
ATOM 1398 C C . LEU A 1 182 ? -4.132 5.284 2.732 1.00 98.00 182 LEU A C 1
ATOM 1400 O O . LEU A 1 182 ? -3.752 4.163 3.066 1.00 98.00 182 LEU A O 1
ATOM 1404 N N . PRO A 1 183 ? -4.430 6.221 3.648 1.00 98.25 183 PRO A N 1
ATOM 1405 C CA . PRO A 1 183 ? -4.424 5.927 5.073 1.00 98.25 183 PRO A CA 1
ATOM 1406 C C . PRO A 1 183 ? -5.343 4.750 5.412 1.00 98.25 183 PRO A C 1
ATOM 1408 O O . PRO A 1 183 ? -6.444 4.659 4.869 1.00 98.25 183 PRO A O 1
ATOM 1411 N N . CYS A 1 184 ? -4.934 3.900 6.359 1.00 98.12 184 CYS A N 1
ATOM 1412 C CA . CYS A 1 184 ? -5.798 2.860 6.910 1.00 98.12 184 CYS A CA 1
ATOM 1413 C C . CYS A 1 184 ? -7.133 3.480 7.317 1.00 98.12 184 CYS A C 1
ATOM 1415 O O . CYS A 1 184 ? -7.164 4.504 8.009 1.00 98.12 184 CYS A O 1
ATOM 1417 N N . LYS A 1 185 ? -8.240 2.867 6.914 1.00 98.00 185 LYS A N 1
ATOM 1418 C CA . LYS A 1 185 ? -9.558 3.357 7.316 1.00 98.00 185 LYS A CA 1
ATOM 1419 C C . LYS A 1 185 ? -9.725 3.314 8.848 1.00 98.00 185 LYS A C 1
ATOM 1421 O O . LYS A 1 185 ? -9.053 2.526 9.520 1.00 98.00 185 LYS A O 1
ATOM 1426 N N . PRO A 1 186 ? -10.625 4.131 9.421 1.00 98.19 186 PRO A N 1
ATOM 1427 C CA . PRO A 1 186 ? -11.016 4.009 10.821 1.00 98.19 186 PRO A CA 1
ATOM 1428 C C . PRO A 1 186 ? -11.339 2.562 11.212 1.00 98.19 186 PRO A C 1
ATOM 1430 O O . PRO A 1 186 ? -11.944 1.822 10.437 1.00 98.19 186 PRO A O 1
ATOM 1433 N N . GLY A 1 187 ? -10.903 2.166 12.405 1.00 97.81 187 GLY A N 1
ATOM 1434 C CA . GLY A 1 187 ? -10.951 0.796 12.911 1.00 97.81 187 GLY A CA 1
ATOM 1435 C C . GLY A 1 187 ? -9.760 -0.073 12.506 1.00 97.81 187 GLY A C 1
ATOM 1436 O O . GLY A 1 187 ? -9.725 -1.234 12.889 1.00 97.81 187 GLY A O 1
ATOM 1437 N N . PHE A 1 188 ? -8.790 0.436 11.740 1.00 98.44 188 PHE A N 1
ATOM 1438 C CA . PHE A 1 188 ? -7.672 -0.357 11.223 1.00 98.44 188 PHE A CA 1
ATOM 1439 C C . PHE A 1 188 ? -6.318 0.316 11.486 1.00 98.44 188 PHE A C 1
ATOM 1441 O O . PHE A 1 188 ? -6.216 1.542 11.594 1.00 98.44 188 PHE A O 1
ATOM 1448 N N . TYR A 1 189 ? -5.262 -0.495 11.562 1.00 98.00 189 TYR A N 1
ATOM 1449 C CA . TYR A 1 189 ? -3.885 -0.048 11.759 1.00 98.00 189 TYR A CA 1
ATOM 1450 C C . TYR A 1 189 ? -2.891 -0.858 10.920 1.00 98.00 189 TYR A C 1
ATOM 1452 O O . TYR A 1 189 ? -3.173 -1.970 10.482 1.00 98.00 189 TYR A O 1
ATOM 1460 N N . LYS A 1 190 ? -1.688 -0.322 10.717 1.00 98.06 190 LYS A N 1
ATOM 1461 C CA . LYS A 1 190 ? -0.574 -1.014 10.072 1.00 98.06 190 LYS A CA 1
ATOM 1462 C C . LYS A 1 190 ? 0.753 -0.471 10.581 1.00 98.06 190 LYS A C 1
ATOM 1464 O O . LYS A 1 190 ? 1.056 0.703 10.386 1.00 98.06 190 LYS A O 1
ATOM 1469 N N . SER A 1 191 ? 1.558 -1.341 11.183 1.00 97.25 191 SER A N 1
ATOM 1470 C CA . SER A 1 191 ? 2.789 -0.924 11.867 1.00 97.25 191 SER A CA 1
ATOM 1471 C C . SER A 1 191 ? 4.044 -0.941 11.015 1.00 97.25 191 SER A C 1
ATOM 1473 O O . SER A 1 191 ? 5.059 -0.372 11.404 1.00 97.25 191 SER A O 1
ATOM 1475 N N . THR A 1 192 ? 4.003 -1.606 9.867 1.00 96.94 192 THR A N 1
ATOM 1476 C CA . THR A 1 192 ? 5.191 -1.854 9.054 1.00 96.94 192 THR A CA 1
ATOM 1477 C C . THR A 1 192 ? 4.905 -1.621 7.582 1.00 96.94 192 THR A C 1
ATOM 1479 O O . THR A 1 192 ? 3.783 -1.827 7.111 1.00 96.94 192 THR A O 1
ATOM 1482 N N . SER A 1 193 ? 5.942 -1.216 6.846 1.00 97.44 193 SER A N 1
ATOM 1483 C CA . SER A 1 193 ? 5.896 -1.191 5.388 1.00 97.44 193 SER A CA 1
ATOM 1484 C C . SER A 1 193 ? 5.744 -2.619 4.873 1.00 97.44 193 SER A C 1
ATOM 1486 O O . SER A 1 193 ? 6.638 -3.443 5.062 1.00 97.44 193 SER A O 1
ATOM 1488 N N . SER A 1 194 ? 4.609 -2.934 4.261 1.00 96.81 194 SER A N 1
ATOM 1489 C CA . SER A 1 194 ? 4.336 -4.274 3.737 1.00 96.81 194 SER A CA 1
ATOM 1490 C C . SER A 1 194 ? 3.253 -4.241 2.665 1.00 96.81 194 SER A C 1
ATOM 1492 O O . SER A 1 194 ? 2.555 -3.241 2.495 1.00 96.81 194 SER A O 1
ATOM 1494 N N . THR A 1 195 ? 3.105 -5.350 1.950 1.00 97.06 195 THR A N 1
ATOM 1495 C CA . THR A 1 195 ? 2.074 -5.543 0.921 1.00 97.06 195 THR A CA 1
ATOM 1496 C C . THR A 1 195 ? 0.736 -5.997 1.501 1.00 97.06 195 THR A C 1
ATOM 1498 O O . THR A 1 195 ? -0.238 -6.161 0.775 1.00 97.06 195 THR A O 1
ATOM 1501 N N . ILE A 1 196 ? 0.680 -6.210 2.816 1.00 96.06 196 ILE A N 1
ATOM 1502 C CA . ILE A 1 196 ? -0.513 -6.683 3.509 1.00 96.06 196 ILE A CA 1
ATOM 1503 C C . ILE A 1 196 ? -1.467 -5.491 3.722 1.00 96.06 196 ILE A C 1
ATOM 1505 O O . ILE A 1 196 ? -0.995 -4.376 4.000 1.00 96.06 196 ILE A O 1
ATOM 1509 N N . PRO A 1 197 ? -2.792 -5.708 3.608 1.00 97.00 197 PRO A N 1
ATOM 1510 C CA . PRO A 1 197 ? -3.807 -4.747 4.034 1.00 97.00 197 PRO A CA 1
ATOM 1511 C C . PRO A 1 197 ? -3.622 -4.277 5.481 1.00 97.00 197 PRO A C 1
ATOM 1513 O O . PRO A 1 197 ? -2.924 -4.901 6.284 1.00 97.00 197 PRO A O 1
ATOM 1516 N N . CYS A 1 198 ? -4.290 -3.189 5.841 1.00 98.31 198 CYS A N 1
ATOM 1517 C CA . CYS A 1 198 ? -4.381 -2.766 7.225 1.00 98.31 198 CYS A CA 1
ATOM 1518 C C . CYS A 1 198 ? -5.104 -3.830 8.064 1.00 98.31 198 CYS A C 1
ATOM 1520 O O . CYS A 1 198 ? -6.034 -4.509 7.627 1.00 98.31 198 CYS A O 1
ATOM 1522 N N . ILE A 1 199 ? -4.647 -3.972 9.300 1.00 98.31 199 ILE A N 1
ATOM 1523 C CA . ILE A 1 199 ? -5.111 -4.959 10.265 1.00 98.31 199 ILE A CA 1
ATOM 1524 C C . ILE A 1 199 ? -6.286 -4.349 11.039 1.00 98.31 199 ILE A C 1
ATOM 1526 O O . ILE A 1 199 ? -6.172 -3.207 11.495 1.00 98.31 199 ILE A O 1
ATOM 1530 N N . PRO A 1 200 ? -7.416 -5.060 11.199 1.00 98.31 200 PRO A N 1
ATOM 1531 C CA . PRO A 1 200 ? -8.522 -4.565 12.008 1.00 98.31 200 PRO A CA 1
ATOM 1532 C C . PRO A 1 200 ? -8.111 -4.462 13.479 1.00 98.31 200 PRO A C 1
ATOM 1534 O O . PRO A 1 200 ? -7.414 -5.330 14.006 1.00 98.31 200 PRO A O 1
ATOM 1537 N N . CYS A 1 201 ? -8.598 -3.430 14.162 1.00 98.19 201 CYS A N 1
ATOM 1538 C CA . CYS A 1 201 ? -8.528 -3.345 15.612 1.00 98.19 201 CYS A CA 1
ATOM 1539 C C . CYS A 1 201 ? -9.175 -4.592 16.237 1.00 98.19 201 CYS A C 1
ATOM 1541 O O . CYS A 1 201 ? -10.236 -5.022 15.768 1.00 98.19 201 CYS A O 1
ATOM 1543 N N . PRO A 1 202 ? -8.550 -5.204 17.257 1.00 97.69 202 PRO A N 1
ATOM 1544 C CA . PRO A 1 202 ? -9.090 -6.399 17.894 1.00 97.69 202 PRO A CA 1
ATOM 1545 C C . PRO A 1 202 ? -10.454 -6.122 18.539 1.00 97.69 202 PRO A C 1
ATOM 1547 O O . PRO A 1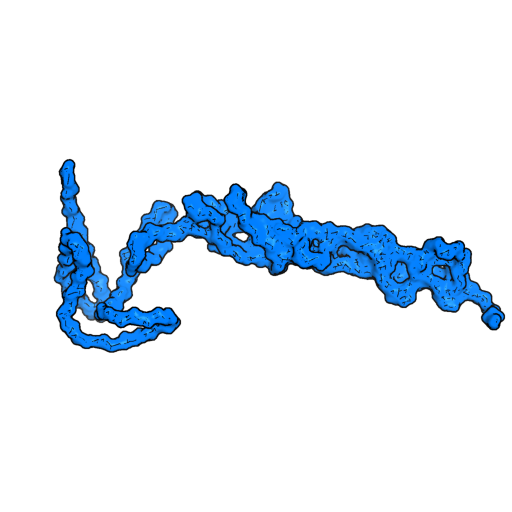 202 ? -10.863 -4.972 18.708 1.00 97.69 202 PRO A O 1
ATOM 1550 N N . GLN A 1 203 ? -11.168 -7.185 18.912 1.00 97.00 203 GLN A N 1
ATOM 1551 C CA . GLN A 1 203 ? -12.422 -7.043 19.652 1.00 97.00 203 GLN A CA 1
ATOM 1552 C C . GLN A 1 203 ? -12.228 -6.206 20.924 1.00 97.00 203 GLN A C 1
ATOM 1554 O O . GLN A 1 203 ? -11.124 -6.127 21.463 1.00 97.00 203 GLN A O 1
ATOM 1559 N N . ASP A 1 204 ? -13.314 -5.605 21.405 1.00 96.19 204 ASP A N 1
ATOM 1560 C CA . ASP A 1 204 ? -13.328 -4.749 22.596 1.00 96.19 204 ASP A CA 1
ATOM 1561 C C . ASP A 1 204 ? -12.445 -3.495 22.461 1.00 96.19 204 ASP A C 1
ATOM 1563 O O . ASP A 1 204 ? -12.134 -2.834 23.452 1.00 96.19 204 ASP A O 1
ATOM 1567 N N . THR A 1 205 ? -12.064 -3.137 21.230 1.00 97.25 205 THR A N 1
ATOM 1568 C CA . THR A 1 205 ? -11.320 -1.917 20.908 1.00 97.25 205 THR A CA 1
ATOM 1569 C C . THR A 1 205 ? -11.880 -1.241 19.661 1.00 97.25 205 THR A C 1
ATOM 1571 O O . THR A 1 205 ? -12.454 -1.906 18.802 1.00 97.25 205 THR A O 1
ATOM 1574 N N . TYR A 1 206 ? -11.702 0.072 19.540 1.00 96.50 206 TYR A N 1
ATOM 1575 C CA . TYR A 1 206 ? -12.170 0.877 18.416 1.00 96.50 206 TYR A CA 1
ATOM 1576 C C . TYR A 1 206 ? -11.142 1.921 17.988 1.00 96.50 206 TYR A C 1
ATOM 1578 O O . TYR A 1 206 ? -10.247 2.288 18.747 1.00 96.50 206 TYR A O 1
ATOM 1586 N N . ARG A 1 207 ? -11.279 2.445 16.766 1.00 96.88 207 ARG A N 1
ATOM 1587 C CA . ARG A 1 207 ? -10.468 3.580 16.308 1.00 96.88 207 ARG A CA 1
ATOM 1588 C C . ARG A 1 207 ? -11.239 4.487 15.363 1.00 96.88 207 ARG A C 1
ATOM 1590 O O . ARG A 1 207 ? -11.575 4.080 14.260 1.00 96.88 207 ARG A O 1
ATOM 1597 N N . GLU A 1 208 ? -11.469 5.731 15.762 1.00 95.88 208 GLU A N 1
ATOM 1598 C CA . GLU A 1 208 ? -12.287 6.666 14.972 1.00 95.88 208 GLU A CA 1
ATOM 1599 C C . GLU A 1 208 ? -11.479 7.411 13.905 1.00 95.88 208 GLU A C 1
ATOM 1601 O O . GLU A 1 208 ? -11.986 7.740 12.834 1.00 95.88 208 GLU A O 1
ATOM 1606 N N . SER A 1 209 ? -10.195 7.656 14.169 1.00 96.06 209 SER A N 1
ATOM 1607 C CA . SER A 1 209 ? -9.313 8.317 13.209 1.00 96.06 209 SER A CA 1
ATOM 1608 C C . SER A 1 209 ? -8.837 7.343 12.119 1.00 96.06 209 SER A C 1
ATOM 1610 O O . SER A 1 209 ? -8.744 6.139 12.374 1.00 96.06 209 SER A O 1
ATOM 1612 N N . PRO A 1 210 ? -8.490 7.827 10.913 1.00 97.75 210 PRO A N 1
ATOM 1613 C CA . PRO A 1 210 ? -7.762 7.060 9.898 1.00 97.75 210 PRO A CA 1
ATOM 1614 C C . PRO A 1 210 ? -6.247 7.016 10.179 1.00 97.75 210 PRO A C 1
ATOM 1616 O O . PRO A 1 210 ? -5.743 7.744 11.036 1.00 97.75 210 PRO A O 1
ATOM 1619 N N . GLY A 1 211 ? -5.516 6.121 9.513 1.00 97.12 211 GLY A N 1
ATOM 1620 C CA . GLY A 1 211 ? -4.054 6.010 9.570 1.00 97.12 211 GLY A CA 1
ATOM 1621 C C . GLY A 1 211 ? -3.487 5.454 10.881 1.00 97.12 211 GLY A C 1
ATOM 1622 O O . GLY A 1 211 ? -2.654 6.105 11.507 1.00 97.12 211 GLY A O 1
ATOM 1623 N N . GLY A 1 212 ? -3.949 4.289 11.343 1.00 96.88 212 GLY A N 1
ATOM 1624 C CA . GLY A 1 212 ? -3.373 3.627 12.522 1.00 96.88 212 GLY A CA 1
ATOM 1625 C C . GLY A 1 212 ? -1.969 3.118 12.241 1.00 96.88 212 GLY A C 1
ATOM 1626 O O . GLY A 1 212 ? -1.772 2.398 11.268 1.00 96.88 212 GLY A O 1
ATOM 1627 N N . THR A 1 213 ? -0.997 3.464 13.078 1.00 96.75 213 THR A N 1
ATOM 1628 C CA . THR A 1 213 ? 0.400 3.022 12.958 1.00 96.75 213 THR A CA 1
ATOM 1629 C C . THR A 1 213 ? 0.737 1.900 13.931 1.00 96.75 213 THR A C 1
ATOM 1631 O O . THR A 1 213 ? 1.783 1.278 13.793 1.00 96.75 213 THR A O 1
ATOM 1634 N N . HIS A 1 214 ? -0.108 1.609 14.920 1.00 96.00 214 HIS A N 1
ATOM 1635 C CA . HIS A 1 214 ? 0.194 0.569 15.900 1.00 96.00 214 HIS A CA 1
ATOM 1636 C C . HIS A 1 214 ? -1.080 -0.064 16.486 1.00 96.00 214 HIS A C 1
ATOM 1638 O O . HIS A 1 214 ? -2.104 0.615 16.566 1.00 96.00 214 HIS A O 1
ATOM 1644 N N . PRO A 1 215 ? -1.039 -1.326 16.969 1.00 96.31 215 PRO A N 1
ATOM 1645 C CA . PRO A 1 215 ? -2.159 -1.932 17.693 1.00 96.31 215 PRO A CA 1
ATOM 1646 C C . PRO A 1 215 ? -2.650 -1.101 18.885 1.00 96.31 215 PRO A C 1
ATOM 1648 O O . PRO A 1 215 ? -3.817 -1.159 19.248 1.00 96.31 215 PRO A O 1
ATOM 1651 N N . THR A 1 216 ? -1.760 -0.320 19.501 1.00 95.75 216 THR A N 1
ATOM 1652 C CA . THR A 1 216 ? -2.083 0.550 20.644 1.00 95.75 216 THR A CA 1
ATOM 1653 C C . THR A 1 216 ? -2.895 1.783 20.261 1.00 95.75 216 THR A C 1
ATOM 1655 O O . THR A 1 216 ? -3.399 2.461 21.148 1.00 95.75 216 THR A O 1
ATOM 1658 N N . ASP A 1 217 ? -3.043 2.076 18.966 1.00 96.38 217 ASP A N 1
ATOM 1659 C CA . ASP A 1 217 ? -3.937 3.138 18.500 1.00 96.38 217 ASP A CA 1
ATOM 1660 C C . ASP A 1 217 ? -5.412 2.710 18.544 1.00 96.38 217 ASP A C 1
ATOM 1662 O O . ASP A 1 217 ? -6.303 3.533 18.326 1.00 96.38 217 ASP A O 1
ATOM 1666 N N . CYS A 1 218 ? -5.672 1.422 18.781 1.00 97.56 218 CYS A N 1
ATOM 1667 C CA . CYS A 1 218 ? -7.000 0.900 19.043 1.00 97.56 218 CYS A CA 1
ATOM 1668 C C . CYS A 1 218 ? -7.357 1.174 20.507 1.00 97.56 218 CYS A C 1
ATOM 1670 O O . CYS A 1 218 ? -6.776 0.611 21.435 1.00 97.56 218 CYS A O 1
ATOM 1672 N N . VAL A 1 219 ? -8.318 2.067 20.709 1.00 96.94 219 VAL A N 1
ATOM 1673 C CA . VAL A 1 219 ? -8.793 2.495 22.021 1.00 96.94 219 VAL A CA 1
ATOM 1674 C C . VAL A 1 219 ? -9.685 1.407 22.600 1.00 96.94 219 VAL A C 1
ATOM 1676 O O . VAL A 1 219 ? -10.634 0.975 21.954 1.00 96.94 219 VAL A O 1
ATOM 1679 N N . ALA A 1 220 ? -9.395 0.957 23.819 1.00 97.00 220 ALA A N 1
ATOM 1680 C CA . ALA A 1 220 ? -10.230 -0.027 24.497 1.00 97.00 220 ALA A CA 1
ATOM 1681 C C . ALA A 1 220 ? -11.632 0.530 24.783 1.00 97.00 220 ALA A C 1
ATOM 1683 O O . ALA A 1 220 ? -11.795 1.700 25.141 1.00 97.00 220 ALA A O 1
ATOM 1684 N N . CYS A 1 221 ? -12.641 -0.331 24.672 1.00 95.75 221 CYS A N 1
ATOM 1685 C CA . CYS A 1 221 ? -13.970 -0.034 25.176 1.00 95.75 221 CYS A CA 1
ATOM 1686 C C . CYS A 1 221 ? -13.922 0.249 26.696 1.00 95.75 221 CYS A C 1
ATOM 1688 O O . CYS A 1 221 ? -13.077 -0.307 27.407 1.00 95.75 221 CYS A O 1
ATOM 1690 N N . PRO A 1 222 ? -14.820 1.104 27.223 1.00 94.44 222 PRO A N 1
ATOM 1691 C CA . PRO A 1 222 ? -14.952 1.341 28.659 1.00 94.44 222 PRO A CA 1
ATOM 1692 C C . PRO A 1 222 ? -15.101 0.061 29.481 1.00 94.44 222 PRO A C 1
ATOM 1694 O O . PRO A 1 222 ? -15.552 -0.977 28.990 1.00 94.44 222 PRO A O 1
ATOM 1697 N N . ALA A 1 223 ? -14.809 0.159 30.777 1.00 93.62 223 ALA A N 1
ATOM 1698 C CA . ALA A 1 223 ? -15.033 -0.942 31.704 1.00 93.62 223 ALA A CA 1
ATOM 1699 C C . ALA A 1 223 ? -16.474 -1.479 31.600 1.00 93.62 223 ALA A C 1
ATOM 1701 O O . ALA A 1 223 ? -17.435 -0.712 31.542 1.00 93.62 223 ALA A O 1
ATOM 1702 N N . PHE A 1 224 ? -16.604 -2.809 31.596 1.00 94.31 224 PHE A N 1
ATOM 1703 C CA . PHE A 1 224 ? -17.882 -3.525 31.478 1.00 94.31 224 PHE A CA 1
ATOM 1704 C C . PHE A 1 224 ? -18.650 -3.282 30.167 1.00 94.31 224 PHE A C 1
ATOM 1706 O O . PHE A 1 224 ? -19.861 -3.504 30.110 1.00 94.31 224 PHE A O 1
ATOM 1713 N N . SER A 1 225 ? -17.951 -2.889 29.102 1.00 94.69 225 SER A N 1
ATOM 1714 C CA . SER A 1 225 ? -18.485 -2.843 27.740 1.00 94.69 225 SER A CA 1
ATOM 1715 C C . SER A 1 225 ? -17.656 -3.698 26.778 1.00 94.69 225 SER A C 1
ATOM 1717 O O . SER A 1 225 ? -16.523 -4.069 27.082 1.00 94.69 225 SER A O 1
ATOM 1719 N N . THR A 1 226 ? -18.247 -4.069 25.646 1.00 95.50 226 THR A N 1
ATOM 1720 C CA . THR A 1 226 ? -17.673 -4.975 24.643 1.00 95.50 226 THR A CA 1
ATOM 1721 C C . THR A 1 226 ? -18.130 -4.567 23.246 1.00 95.50 226 THR A C 1
ATOM 1723 O O . THR A 1 226 ? -19.167 -3.924 23.097 1.00 95.50 226 THR A O 1
ATOM 1726 N N . THR A 1 227 ? -17.391 -4.974 22.214 1.00 95.31 227 THR A N 1
ATOM 1727 C CA . THR A 1 227 ? -17.853 -4.894 20.813 1.00 95.31 227 THR A CA 1
ATOM 1728 C C . THR A 1 227 ? -18.598 -6.157 20.370 1.00 95.31 227 THR A C 1
ATOM 1730 O O . THR A 1 227 ? -18.823 -6.356 19.179 1.00 95.31 227 THR A O 1
ATOM 1733 N N . HIS A 1 228 ? -18.939 -7.059 21.299 1.00 93.81 228 HIS A N 1
ATOM 1734 C CA . HIS A 1 228 ? -19.570 -8.355 21.018 1.00 93.81 228 HIS A CA 1
ATOM 1735 C C . HIS A 1 228 ? -18.788 -9.219 20.012 1.00 93.81 228 HIS A C 1
ATOM 1737 O O . HIS A 1 228 ? -19.370 -9.914 19.180 1.00 93.81 228 HIS A O 1
ATOM 1743 N N . GLY A 1 229 ? -17.454 -9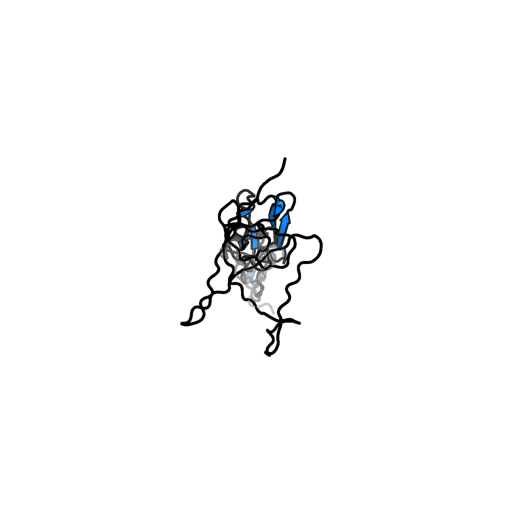.175 20.082 1.00 94.00 229 GLY A N 1
ATOM 1744 C CA . GLY A 1 229 ? -16.569 -9.930 19.189 1.00 94.00 229 GLY A CA 1
ATOM 1745 C C . GLY A 1 229 ? -16.387 -9.307 17.801 1.00 94.00 229 GLY A C 1
ATOM 1746 O O . GLY A 1 229 ? -15.675 -9.872 16.972 1.00 94.00 229 GLY A O 1
ATOM 1747 N N . VAL A 1 230 ? -16.987 -8.142 17.530 1.00 96.38 230 VAL A N 1
ATOM 1748 C CA . VAL A 1 230 ? -16.766 -7.415 16.276 1.00 96.38 230 VAL A CA 1
ATOM 1749 C C . VAL A 1 230 ? -15.380 -6.771 16.302 1.00 96.38 230 VAL A C 1
ATOM 1751 O O . VAL A 1 230 ? -15.035 -6.048 17.238 1.00 96.38 230 VAL A O 1
ATOM 1754 N N . VAL A 1 231 ? -14.592 -7.036 15.262 1.00 97.50 231 VAL A N 1
ATOM 1755 C CA . VAL A 1 231 ? -13.269 -6.439 15.029 1.00 97.50 231 VAL A CA 1
ATOM 1756 C C . VAL A 1 231 ? -13.372 -5.274 14.050 1.00 97.50 231 VAL A C 1
ATOM 1758 O O . VAL A 1 231 ? -14.302 -5.196 13.248 1.00 97.50 231 VAL A O 1
ATOM 1761 N N . GLY A 1 232 ? -12.388 -4.382 14.077 1.00 97.06 232 GLY A N 1
ATOM 1762 C CA . GLY A 1 232 ? -12.280 -3.291 13.114 1.00 97.06 232 GLY A CA 1
ATOM 1763 C C . GLY A 1 232 ? -13.342 -2.206 13.277 1.00 97.06 232 GLY A C 1
ATOM 1764 O O . GLY A 1 232 ? -13.680 -1.534 12.302 1.00 97.06 232 GLY A O 1
ATOM 1765 N N . VAL A 1 233 ? -13.903 -2.049 14.481 1.00 96.69 233 VAL A N 1
ATOM 1766 C CA . VAL A 1 233 ? -14.927 -1.033 14.741 1.00 96.69 233 VAL A CA 1
ATOM 1767 C C . VAL A 1 233 ? -14.316 0.369 14.769 1.00 96.69 233 VAL A C 1
ATOM 1769 O O . VAL A 1 233 ? -13.193 0.591 15.230 1.00 96.69 233 VAL A O 1
ATOM 1772 N N . ASN A 1 234 ? -15.072 1.337 14.262 1.00 95.94 234 ASN A N 1
ATOM 1773 C CA . ASN A 1 234 ? -14.596 2.692 14.000 1.00 95.94 234 ASN A CA 1
ATOM 1774 C C . ASN A 1 234 ? -15.241 3.768 14.881 1.00 95.94 234 ASN A C 1
ATOM 1776 O O . ASN A 1 234 ? -15.088 4.952 14.602 1.00 95.94 234 ASN A O 1
ATOM 1780 N N . SER A 1 235 ? -15.997 3.377 15.903 1.00 93.75 235 SER A N 1
ATOM 1781 C CA . SER A 1 235 ? -16.692 4.320 16.769 1.00 93.75 235 SER A CA 1
ATOM 1782 C C . SER A 1 235 ? -16.802 3.782 18.183 1.00 93.75 235 SER A C 1
ATOM 1784 O O . SER A 1 235 ? -17.117 2.609 18.387 1.00 93.75 235 SER A O 1
ATOM 1786 N N . SER A 1 236 ? -16.624 4.678 19.149 1.00 92.94 236 SER A N 1
ATOM 1787 C CA . SER A 1 236 ? -16.910 4.438 20.566 1.00 92.94 236 SER A CA 1
ATOM 1788 C C . SER A 1 236 ? -18.355 3.988 20.821 1.00 92.94 236 SER A C 1
ATOM 1790 O O . SER A 1 236 ? -18.596 3.204 21.735 1.00 92.94 236 SER A O 1
ATOM 1792 N N . ALA A 1 237 ? -19.305 4.399 19.974 1.00 90.75 237 ALA A N 1
ATOM 1793 C CA . ALA A 1 237 ? -20.708 3.985 20.052 1.00 90.75 237 ALA A CA 1
ATOM 1794 C C . ALA A 1 237 ? -20.938 2.503 19.695 1.00 90.75 237 ALA A C 1
ATOM 1796 O O . ALA A 1 237 ? -22.029 1.981 19.900 1.00 90.75 237 ALA A O 1
ATOM 1797 N N . SER A 1 238 ? -19.926 1.815 19.148 1.00 92.94 238 SER A N 1
ATOM 1798 C CA . SER A 1 238 ? -19.981 0.363 18.920 1.00 92.94 238 SER A CA 1
ATOM 1799 C C . SER A 1 238 ? -19.722 -0.446 20.194 1.00 92.94 238 SER A C 1
ATOM 1801 O O . SER A 1 238 ? -19.952 -1.652 20.201 1.00 92.94 238 SER A O 1
ATOM 1803 N N . CYS A 1 239 ? -19.224 0.192 21.257 1.00 94.50 239 CYS A N 1
ATOM 1804 C CA . CYS A 1 239 ? -19.113 -0.434 22.565 1.00 94.50 239 CYS A CA 1
ATOM 1805 C C . CYS A 1 239 ? -20.497 -0.452 23.223 1.00 94.50 239 CYS A C 1
ATOM 1807 O O . CYS A 1 239 ? -21.146 0.585 23.349 1.00 94.50 239 CYS A O 1
ATOM 1809 N N . SER A 1 240 ? -20.925 -1.614 23.699 1.00 93.75 240 SER A N 1
ATOM 1810 C CA . SER A 1 240 ? -22.176 -1.789 24.442 1.00 93.75 240 SER A CA 1
ATOM 1811 C C . SER A 1 240 ? -21.922 -2.504 25.759 1.00 93.75 240 SER A C 1
ATOM 1813 O O . SER A 1 240 ? -20.997 -3.310 25.884 1.00 93.75 240 SER A O 1
ATOM 1815 N N . CYS A 1 241 ? -22.731 -2.194 26.774 1.00 93.50 241 CYS A N 1
ATOM 1816 C CA . CYS A 1 241 ? -22.594 -2.824 28.080 1.00 93.50 241 CYS A CA 1
ATOM 1817 C C . CYS A 1 241 ? -22.795 -4.339 27.994 1.00 93.50 241 CYS A C 1
ATOM 1819 O O . CYS A 1 241 ? -23.669 -4.836 27.281 1.00 93.50 241 CYS A O 1
ATOM 1821 N N . ILE A 1 242 ? -21.988 -5.082 28.751 1.00 93.38 242 ILE A N 1
ATOM 1822 C CA . ILE A 1 242 ? -22.182 -6.525 28.909 1.00 93.38 242 ILE A CA 1
ATOM 1823 C C . ILE A 1 242 ? -23.545 -6.805 29.557 1.00 93.38 242 ILE A C 1
ATOM 1825 O O . ILE A 1 242 ? -24.076 -5.972 30.282 1.00 93.38 242 ILE A O 1
ATOM 1829 N N . HIS A 1 243 ? -24.086 -8.012 29.381 1.00 90.06 243 HIS A N 1
ATOM 1830 C CA . HIS A 1 243 ? -25.451 -8.367 29.803 1.00 90.06 243 HIS A CA 1
ATOM 1831 C C . HIS A 1 243 ? -25.769 -8.183 31.308 1.00 90.06 243 HIS A C 1
ATOM 1833 O O . HIS A 1 243 ? -26.927 -8.270 31.706 1.00 90.06 243 HIS A O 1
ATOM 1839 N N . THR A 1 244 ? -24.763 -7.988 32.167 1.00 90.19 244 THR A N 1
ATOM 1840 C CA . THR A 1 244 ? -24.926 -7.711 33.607 1.00 90.19 244 THR A CA 1
ATOM 1841 C C . THR A 1 244 ? -24.929 -6.222 33.955 1.00 90.19 244 THR A C 1
ATOM 1843 O O . THR A 1 244 ? -25.072 -5.881 35.131 1.00 90.19 244 THR A O 1
ATOM 1846 N N . HIS A 1 245 ? -24.750 -5.343 32.969 1.00 92.88 245 HIS A N 1
ATOM 1847 C CA . HIS A 1 245 ? -24.653 -3.901 33.139 1.00 92.88 245 HIS A CA 1
ATOM 1848 C C . HIS A 1 245 ? -25.640 -3.183 32.213 1.00 92.88 245 HIS A C 1
ATOM 1850 O O . HIS A 1 245 ? -25.926 -3.650 31.114 1.00 92.88 245 HIS A O 1
ATOM 1856 N N . TYR A 1 246 ? -26.156 -2.043 32.660 1.00 90.06 246 TYR A N 1
ATOM 1857 C CA . TYR A 1 246 ? -26.979 -1.151 31.848 1.00 90.06 246 TYR A CA 1
ATOM 1858 C C . TYR A 1 246 ? -26.225 0.150 31.584 1.00 90.06 246 TYR A C 1
ATOM 1860 O O . TYR A 1 246 ? -25.423 0.589 32.413 1.00 90.06 246 TYR A O 1
ATOM 1868 N N . ASP A 1 247 ? -26.471 0.738 30.417 1.00 90.44 247 ASP A N 1
ATOM 1869 C CA . ASP A 1 247 ? -25.903 2.030 30.056 1.00 90.44 247 ASP A CA 1
ATOM 1870 C C . ASP A 1 247 ? -26.689 3.155 30.741 1.00 90.44 247 ASP A C 1
ATOM 1872 O O . ASP A 1 247 ? -27.919 3.200 30.665 1.00 90.44 247 ASP A O 1
ATOM 1876 N N . VAL A 1 248 ? -25.977 4.054 31.419 1.00 89.31 248 VAL A N 1
ATOM 1877 C CA . VAL A 1 248 ? -26.533 5.289 31.998 1.00 89.31 248 VAL A CA 1
ATOM 1878 C C . VAL A 1 248 ? -26.147 6.549 31.232 1.00 89.31 248 VAL A C 1
ATOM 1880 O O . VAL A 1 248 ? -26.437 7.659 31.679 1.00 89.31 248 VAL A O 1
ATOM 1883 N N . SER A 1 249 ? -25.479 6.402 30.090 1.00 83.94 249 SER A N 1
ATOM 1884 C CA . SER A 1 249 ? -25.205 7.506 29.179 1.00 83.94 249 SER A CA 1
ATOM 1885 C C . SER A 1 249 ? -26.475 7.945 28.433 1.00 83.94 249 SER A C 1
ATOM 1887 O O . SER A 1 249 ? -27.453 7.206 28.319 1.00 83.94 249 SER A O 1
ATOM 1889 N N . SER A 1 250 ? -26.469 9.162 27.883 1.00 70.62 250 SER A N 1
ATOM 1890 C CA . SER A 1 250 ? -27.578 9.745 27.110 1.00 70.62 250 SER A CA 1
ATOM 1891 C C . SER A 1 250 ? -27.842 9.058 25.754 1.00 70.62 250 SER A C 1
ATOM 1893 O O . SER A 1 250 ? -28.554 9.623 24.925 1.00 70.62 250 SER A O 1
ATOM 1895 N N . GLY A 1 251 ? -27.240 7.891 25.489 1.00 64.25 251 GLY A N 1
ATOM 1896 C CA . GLY A 1 251 ? -27.399 7.127 24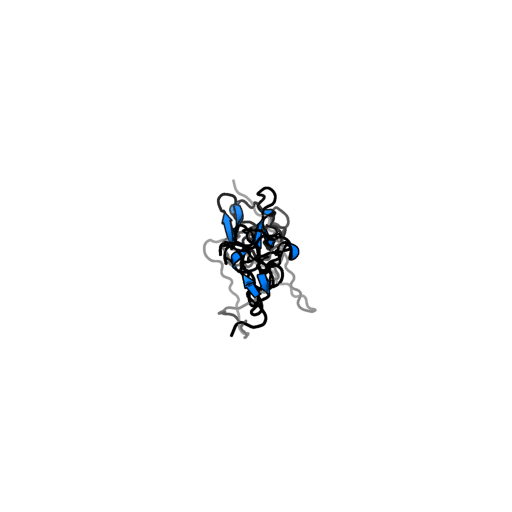.248 1.00 64.25 251 GLY A CA 1
ATOM 1897 C C . GLY A 1 251 ? -26.593 7.644 23.051 1.00 64.25 251 GLY A C 1
ATOM 1898 O O . GLY A 1 251 ? -26.797 7.166 21.938 1.00 64.25 251 GLY A O 1
ATOM 1899 N N . TYR A 1 252 ? -25.681 8.602 23.253 1.00 64.94 252 TYR A N 1
ATOM 1900 C CA . TYR A 1 252 ? -24.778 9.103 22.214 1.00 64.94 252 TYR A CA 1
ATOM 1901 C C . TYR A 1 252 ? -23.322 8.964 22.663 1.00 64.94 252 TYR A C 1
ATOM 1903 O O . TYR A 1 252 ? -22.906 9.597 23.634 1.00 64.94 252 TYR A O 1
ATOM 1911 N N . GLY A 1 253 ? -22.544 8.179 21.917 1.00 76.94 253 GLY A N 1
ATOM 1912 C CA . GLY A 1 253 ? -21.109 8.010 22.138 1.00 76.94 253 GLY A CA 1
ATOM 1913 C C . GLY A 1 253 ? -20.763 6.842 23.059 1.00 76.94 253 GLY A C 1
ATOM 1914 O O . GLY A 1 253 ? -21.363 5.775 22.980 1.00 76.94 253 GLY A O 1
ATOM 1915 N N . MET A 1 254 ? -19.732 7.037 23.877 1.00 86.12 254 MET A N 1
ATOM 1916 C CA . MET A 1 254 ? -19.125 5.992 24.697 1.00 86.12 254 MET A CA 1
ATOM 1917 C C . MET A 1 254 ? -20.042 5.585 25.874 1.00 86.12 254 MET A C 1
ATOM 1919 O O . MET A 1 254 ? -20.445 6.471 26.635 1.00 86.12 254 MET A O 1
ATOM 1923 N N . PRO A 1 255 ? -20.355 4.285 26.070 1.00 89.69 255 PRO A N 1
ATOM 1924 C CA . PRO A 1 255 ? -21.285 3.849 27.114 1.00 89.69 255 PRO A CA 1
ATOM 1925 C C . PRO A 1 255 ? -20.707 4.032 28.521 1.00 89.69 255 PRO A C 1
ATOM 1927 O O . PRO A 1 255 ? -19.498 3.906 28.741 1.00 89.69 255 PRO A O 1
ATOM 1930 N N . ASN A 1 256 ? -21.585 4.254 29.500 1.00 91.81 256 ASN A N 1
ATOM 1931 C CA . ASN A 1 256 ? -21.242 4.229 30.919 1.00 91.81 256 ASN A CA 1
ATOM 1932 C C . ASN A 1 256 ? -21.997 3.085 31.600 1.00 91.81 256 ASN A C 1
ATOM 1934 O O . ASN A 1 256 ? -23.194 3.184 31.861 1.00 91.81 256 ASN A O 1
ATOM 1938 N N . CYS A 1 257 ? -21.292 1.988 31.865 1.00 92.94 257 CYS A N 1
ATOM 1939 C CA . CYS A 1 257 ? -21.901 0.731 32.276 1.00 92.94 257 CYS A CA 1
ATOM 1940 C C . CYS A 1 257 ? -21.935 0.578 33.799 1.00 92.94 257 CYS A C 1
ATOM 1942 O O . CYS A 1 257 ? -20.899 0.438 34.450 1.00 92.94 257 CYS A O 1
ATOM 1944 N N . LEU A 1 258 ? -23.145 0.528 34.362 1.00 92.88 258 LEU A N 1
ATOM 1945 C CA . LEU A 1 258 ? -23.387 0.261 35.782 1.00 92.88 258 LEU A CA 1
ATOM 1946 C C . LEU A 1 258 ? -24.026 -1.112 35.976 1.00 92.88 258 LEU A C 1
ATOM 1948 O O . LEU A 1 258 ? -24.843 -1.550 35.171 1.00 92.88 258 LEU A O 1
ATOM 1952 N N . ALA A 1 259 ? -23.659 -1.798 37.059 1.00 92.88 259 ALA A N 1
ATOM 1953 C CA . ALA A 1 259 ? -24.187 -3.123 37.365 1.00 92.88 259 ALA A CA 1
ATOM 1954 C C . ALA A 1 259 ? -25.715 -3.088 37.538 1.00 92.88 259 ALA A C 1
ATOM 1956 O O . ALA A 1 259 ? -26.258 -2.208 38.212 1.00 92.88 259 ALA A O 1
ATOM 1957 N N . LEU A 1 260 ? -26.405 -4.076 36.966 1.00 88.06 260 LEU A N 1
ATOM 1958 C CA . LEU A 1 260 ? -27.844 -4.241 37.149 1.00 88.06 260 LEU A CA 1
ATOM 1959 C C . LEU A 1 260 ? -28.179 -4.462 38.638 1.00 88.06 260 LEU A C 1
ATOM 1961 O O . LEU A 1 260 ? -27.476 -5.222 39.320 1.00 88.06 260 LEU A O 1
ATOM 1965 N N . PRO A 1 261 ? -29.262 -3.852 39.162 1.00 85.19 261 PRO A N 1
ATOM 1966 C CA . PRO A 1 261 ? -29.722 -4.121 40.517 1.00 85.19 261 PRO A CA 1
ATOM 1967 C C . PRO A 1 261 ? -29.995 -5.616 40.698 1.00 85.19 261 PRO A C 1
ATOM 1969 O O . PRO A 1 261 ? -30.746 -6.226 39.934 1.00 85.19 261 PRO A O 1
ATOM 1972 N N . LYS A 1 262 ? -29.412 -6.222 41.736 1.00 73.38 262 LYS A N 1
ATOM 1973 C CA . LYS A 1 262 ? -29.721 -7.606 42.115 1.00 73.38 262 LYS A CA 1
ATOM 1974 C C . LYS A 1 262 ? -31.187 -7.672 42.567 1.00 73.38 262 LYS A C 1
ATOM 1976 O O . LYS A 1 262 ? -31.478 -7.324 43.705 1.00 73.38 262 LYS A O 1
ATOM 1981 N N . GLY A 1 263 ? -32.098 -8.099 41.688 1.00 60.25 263 GLY A N 1
ATOM 1982 C CA . GLY A 1 263 ? -33.499 -8.364 42.052 1.00 60.25 263 GLY A CA 1
ATOM 1983 C C . GLY A 1 263 ? -34.594 -7.815 41.132 1.00 60.25 263 GLY A C 1
ATOM 1984 O O . GLY A 1 263 ? -35.760 -7.937 41.495 1.00 60.25 263 GLY A O 1
ATOM 1985 N N . GLY A 1 264 ? -34.274 -7.242 39.967 1.00 54.66 264 GLY A N 1
ATOM 1986 C CA . GLY A 1 264 ? -35.296 -6.895 38.971 1.00 54.66 264 GLY A CA 1
ATOM 1987 C C . GLY A 1 264 ? -35.830 -8.146 38.271 1.00 54.66 264 GLY A C 1
ATOM 1988 O O . GLY A 1 264 ? -35.169 -8.658 37.371 1.00 54.66 264 GLY A O 1
ATOM 1989 N N . LYS A 1 265 ? -36.970 -8.664 38.742 1.00 39.88 265 LYS A N 1
ATOM 1990 C CA . LYS A 1 265 ? -37.806 -9.629 38.012 1.00 39.88 265 LYS A CA 1
ATOM 1991 C C . LYS A 1 265 ? -38.566 -8.943 36.887 1.00 39.88 265 LYS A C 1
ATOM 1993 O O . LYS A 1 265 ? -38.991 -7.788 37.113 1.00 39.88 265 LYS A O 1
#

Mean predicted aligned error: 16.98 Å

Nearest PDB structures (foldseek):
  7n4y-assembly1_B  TM=4.714E-01  e=2.320E-03  Bos indicus x Bos taurus
  7k7j-assembly1_A  TM=4.439E-01  e=7.732E-02  Homo sapiens

Secondary structure (DSSP, 8-state):
-----------PPP--TT-------PPP---SS----------------SSS----SS--------S----TT----PPPTT-S-------S-SSTTEE-S-TTTT--EEPPTTEEE-SSS-EEESSTT-EEEEETTTTEEEEEEB-TTEEEE-GGG-GGG-EEEEPPTTEE--SSSBSSPEEPPTTEE--S--SSPPEEPPTTEE--SS-B-SGGGSEEPPTTEE-TT--SB--GGG-EE-TTEEE-S-SSSS--EEEPPTT--

InterPro domains:
  IPR011641 Tyrosine-protein kinase ephrin type A/B receptor-like [PF07699] (179-218)

Radius of gyration: 38.12 Å; Cα contacts (8 Å, |Δi|>4): 487; chains: 1; bounding box: 84×53×108 Å

Organism: Hemiselmis andersenii (NCBI:txid464988)

Foldseek 3Di:
DDDDDDDDDDQDWDDDPDDGDGDDDDDDDDDDDDDDDDDDDDDDDDDDDPDDDDDDDDDPPPPPQPDFDADVPGDGDDDDPDDPDPPPPQQFDPDLQWEFPDSVVPDIDGAAPQWRGGRYNDIDGPAPLWDWDQDPVVRAIDTQFHAWQWAWDDDVVDRNPTHTWGAAWQWTGHDGGHHHTDGAAWQFTGQGRTRDHTHGQWWQWTGQDTRHNDNVNTHGADPQWILVRDTSHRFLLSTDHDPQWHFPDPSDGHTDTDGDPPPDD

Sequence (265 aa):
GVMSDSQQLVSCFLYFGASEQTLTTIKWDHSTTGRYMSFLRPSFYGQLCPRGEMYLFGCKLCVPCTGAVTCPGGTVYDACWGDSQLSCSTSMCEDIYEYVLKPDIRECKKCPRGLRCYGDDRFAPVTEGSKWVADTNTDEFRLESCPSGFFVYSEDGNAPAQECKPCPPATECLDLECITCLPCKPGFYKSTSSTIPCIPCPQDTYRESPGGTHPTDCVACPAFSTTHGVVGVNSSASCSCIHTHYDVSSGYGMPNCLALPKGGK

pLDDT: mean 70.66, std 29.36, range [23.91, 98.44]